Protein AF-A0A1G5GJA4-F1 (afdb_monomer)

pLDDT: mean 89.79, std 16.29, range [41.44, 98.94]

Sequence (199 aa):
MAILFLLVYFIFPIKFQTKDYTAILCVDGLGLKKYRGEEKDVKIPNFIGVFPVISIQGGCFKDNETIETVVIPNNVKYIGAFAFEECVNLKSVEASRIKVIGEYAFSGDIKLEKVELGDNVQTIERLAFAECHALTYIPSRSSLKEIGGGAFAECEIDDPGDLTGIMVDEYVFLDCPWSESPNNPASANYVDPEEDSAE

Solvent-accessible surface area (backbone atoms only — not comparable to full-atom values): 9823 Å² total; per-residue (Å²): 143,76,73,76,75,72,70,72,74,81,83,65,83,58,70,48,73,60,89,37,37,33,28,38,70,49,99,89,25,28,27,36,45,31,64,63,62,83,58,37,71,39,71,52,61,55,48,64,87,93,38,40,29,35,28,40,27,50,44,16,41,42,64,30,72,58,33,32,34,39,40,48,40,72,60,27,31,37,41,22,38,27,18,32,17,40,14,52,44,25,30,36,40,41,36,53,40,31,31,38,40,20,42,27,19,33,20,42,13,43,42,31,54,43,57,43,31,39,59,47,29,31,38,38,26,40,25,19,31,17,41,12,52,44,22,48,65,69,56,46,63,86,45,39,42,37,37,26,39,25,21,34,17,41,12,50,28,64,63,80,67,90,58,84,88,39,49,62,34,56,39,26,39,37,79,14,72,32,41,82,40,96,80,39,85,31,61,64,84,84,72,61,83,74,69,79,73,78,125

Radius of gyration: 19.35 Å; Cα contacts (8 Å, |Δi|>4): 542; chains: 1; bounding box: 68×38×49 Å

Mean predicted aligned error: 6.86 Å

Foldseek 3Di:
DPPVVVPPPPDDFDWDDDQFFIWTDDPQFIETAAGDDQDQAEEDDQHDPPTGHAEHEAPHQALPQRHAEYEDDANYAYQEANSNANNCNHAEYAAAHHAEQYHCSQANVCNHQYYAHHARHAEQEHCSNANVQNHAEDNYDNNYAEYYACVHANYQHLDNDDCPNHHYEANVHHNYNCQPPPPPPNDDPPDPPVVVPPD

Structure (mmCIF, N/CA/C/O backbone):
data_AF-A0A1G5GJA4-F1
#
_entry.id   AF-A0A1G5GJA4-F1
#
loop_
_atom_site.group_PDB
_atom_site.id
_atom_site.type_symbol
_atom_site.label_atom_id
_atom_site.label_alt_id
_atom_site.label_comp_id
_atom_site.label_asym_id
_atom_site.label_entity_id
_atom_site.label_seq_id
_atom_site.pdbx_PDB_ins_code
_atom_site.Cartn_x
_atom_site.Cartn_y
_atom_site.Cartn_z
_atom_site.occupancy
_atom_site.B_iso_or_equiv
_atom_site.auth_seq_id
_atom_site.auth_comp_id
_atom_site.auth_asym_id
_atom_site.auth_atom_id
_atom_site.pdbx_PDB_model_num
ATOM 1 N N . MET A 1 1 ? -47.018 9.111 17.284 1.00 54.59 1 MET A N 1
ATOM 2 C CA . MET A 1 1 ? -45.793 9.497 18.023 1.00 54.59 1 MET A CA 1
ATOM 3 C C . MET A 1 1 ? -44.642 8.495 17.799 1.00 54.59 1 MET A C 1
ATOM 5 O O . MET A 1 1 ? -43.892 8.224 18.718 1.00 54.59 1 MET A O 1
ATOM 9 N N . ALA A 1 2 ? -44.484 7.949 16.581 1.00 51.84 2 ALA A N 1
ATOM 10 C CA . ALA A 1 2 ? -43.411 6.998 16.231 1.00 51.84 2 ALA A CA 1
ATOM 11 C C . ALA A 1 2 ? -42.703 7.342 14.901 1.00 51.84 2 ALA A C 1
ATOM 13 O O . ALA A 1 2 ? -41.727 6.708 14.532 1.00 51.84 2 ALA A O 1
ATOM 14 N N . ILE A 1 3 ? -43.172 8.375 14.193 1.00 50.62 3 ILE A N 1
ATOM 15 C CA . ILE A 1 3 ? -42.640 8.782 12.882 1.00 50.62 3 ILE A CA 1
ATOM 16 C C . ILE A 1 3 ? -41.584 9.899 13.032 1.00 50.62 3 ILE A C 1
ATOM 18 O O . ILE A 1 3 ? -40.799 10.142 12.127 1.00 50.62 3 ILE A O 1
ATOM 22 N N . LEU A 1 4 ? -41.485 10.535 14.209 1.00 41.44 4 LEU A N 1
ATOM 23 C CA . LEU A 1 4 ? -40.584 11.672 14.440 1.00 41.44 4 LEU A CA 1
ATOM 24 C C . LEU A 1 4 ? -39.129 11.271 14.769 1.00 41.44 4 LEU A C 1
ATOM 26 O O . LEU A 1 4 ? -38.237 12.099 14.644 1.00 41.44 4 LEU A O 1
ATOM 30 N N . PHE A 1 5 ? -38.859 10.010 15.129 1.00 48.88 5 PHE A N 1
ATOM 31 C CA . PHE A 1 5 ? -37.491 9.536 15.412 1.00 48.88 5 PHE A CA 1
ATOM 32 C C . PHE A 1 5 ? -36.710 9.089 14.166 1.00 48.88 5 PHE A C 1
ATOM 34 O O . PHE A 1 5 ? -35.492 8.960 14.227 1.00 48.88 5 PHE A O 1
ATOM 41 N N . LEU A 1 6 ? -37.376 8.900 13.022 1.00 47.25 6 LEU A N 1
ATOM 42 C CA . LEU A 1 6 ? -36.725 8.476 11.774 1.00 47.25 6 LEU A CA 1
ATOM 43 C C . LEU A 1 6 ? -36.136 9.640 10.959 1.00 47.25 6 LEU A C 1
ATOM 45 O O . LEU A 1 6 ? -35.291 9.410 10.102 1.00 47.25 6 LEU A O 1
ATOM 49 N N . LEU A 1 7 ? -36.524 10.887 11.243 1.00 43.62 7 LEU A N 1
ATOM 50 C CA . LEU A 1 7 ? -36.114 12.060 10.456 1.00 43.62 7 LEU A CA 1
ATOM 51 C C . LEU A 1 7 ? -34.854 12.776 10.982 1.00 43.62 7 LEU A C 1
ATOM 53 O O . LEU A 1 7 ? -34.386 13.713 10.344 1.00 43.62 7 LEU A O 1
ATOM 57 N N . VAL A 1 8 ? -34.267 12.337 12.104 1.00 47.94 8 VAL A N 1
ATOM 58 C CA . VAL A 1 8 ? -33.059 12.971 12.685 1.00 47.94 8 VAL A CA 1
ATOM 59 C C . VAL A 1 8 ? -31.749 12.344 12.168 1.00 47.94 8 VAL A C 1
ATOM 61 O O . VAL A 1 8 ? -30.674 12.898 12.367 1.00 47.94 8 VAL A O 1
ATOM 64 N N . TYR A 1 9 ? -31.808 11.232 11.427 1.00 47.91 9 TYR A N 1
ATOM 65 C CA . TYR A 1 9 ? -30.611 10.539 10.920 1.00 47.91 9 TYR A CA 1
ATOM 66 C C . TYR A 1 9 ? -29.991 11.145 9.649 1.00 47.91 9 TYR A C 1
ATOM 68 O O . TYR A 1 9 ? -29.009 10.611 9.143 1.00 47.91 9 TYR A O 1
ATOM 76 N N . PHE A 1 10 ? -30.522 12.254 9.124 1.00 51.53 10 PHE A N 1
ATOM 77 C CA . PHE A 1 10 ? -30.185 12.711 7.770 1.00 51.53 10 PHE A CA 1
ATOM 78 C C . PHE A 1 10 ? -29.146 13.840 7.646 1.00 51.53 10 PHE A C 1
ATOM 80 O O . PHE A 1 10 ? -28.997 14.362 6.546 1.00 51.53 10 PHE A O 1
ATOM 87 N N . ILE A 1 11 ? -28.430 14.257 8.706 1.00 56.53 11 ILE A N 1
ATOM 88 C CA . ILE A 1 11 ? -27.549 15.450 8.586 1.00 56.53 11 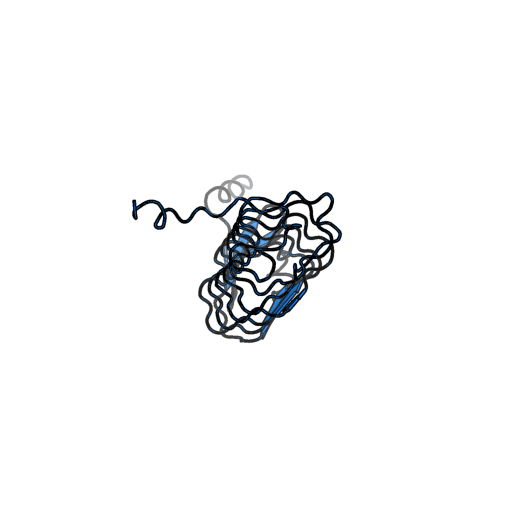ILE A CA 1
ATOM 89 C C . ILE A 1 11 ? -26.120 15.291 9.145 1.00 56.53 11 ILE A C 1
ATOM 91 O O . ILE A 1 11 ? -25.266 16.112 8.826 1.00 56.53 11 ILE A O 1
ATOM 95 N N . PHE A 1 12 ? -25.767 14.227 9.877 1.00 57.19 12 PHE A N 1
ATOM 96 C CA . PHE A 1 12 ? -24.371 14.034 10.306 1.00 57.19 12 PHE A CA 1
ATOM 97 C C . PHE A 1 12 ? -23.873 12.606 10.064 1.00 57.19 12 PHE A C 1
ATOM 99 O O . PHE A 1 12 ? -24.550 11.661 10.468 1.00 57.19 12 PHE A O 1
ATOM 106 N N . PRO A 1 13 ? -22.684 12.421 9.450 1.00 64.06 13 PRO A N 1
ATOM 107 C CA . PRO A 1 13 ? -22.081 11.101 9.345 1.00 64.06 13 PRO A CA 1
ATOM 108 C C . PRO A 1 13 ? -21.864 10.548 10.754 1.00 64.06 13 PRO A C 1
ATOM 110 O O . PRO A 1 13 ? -21.263 11.220 11.598 1.00 64.06 13 PRO A O 1
ATOM 113 N N . ILE A 1 14 ? -22.358 9.335 11.013 1.00 71.06 14 ILE A N 1
ATOM 114 C CA . ILE A 1 14 ? -22.152 8.659 12.295 1.00 71.06 14 ILE A CA 1
ATOM 115 C C . ILE A 1 14 ? -20.654 8.384 12.423 1.00 71.06 14 ILE A C 1
ATOM 117 O O . ILE A 1 14 ? -20.081 7.593 11.669 1.00 71.06 14 ILE A O 1
ATOM 121 N N . LYS A 1 15 ? -20.019 9.093 13.357 1.00 80.06 15 LYS A N 1
ATOM 122 C CA . LYS A 1 15 ? -18.610 8.920 13.698 1.00 80.06 15 LYS A CA 1
ATOM 123 C C . LYS A 1 15 ? -18.513 7.941 14.857 1.00 80.06 15 LYS A C 1
ATOM 125 O O . LYS A 1 15 ? -19.161 8.127 15.884 1.00 80.06 15 LYS A O 1
ATOM 130 N N . PHE A 1 16 ? -17.677 6.931 14.689 1.00 87.69 16 PHE A N 1
ATOM 131 C CA . PHE A 1 16 ? -17.298 6.004 15.744 1.00 87.69 16 PHE A CA 1
ATOM 132 C C . PHE A 1 16 ? -15.920 6.398 16.251 1.00 87.69 16 PHE A C 1
ATOM 134 O O . PHE A 1 16 ? -15.055 6.797 15.469 1.00 87.69 16 PHE A O 1
ATOM 141 N N . GLN A 1 17 ? -15.714 6.284 17.556 1.00 90.81 17 GLN A N 1
ATOM 142 C CA . GLN A 1 17 ? -14.424 6.547 18.166 1.00 90.81 17 GLN A CA 1
ATOM 143 C C . GLN A 1 17 ? -14.121 5.463 19.193 1.00 90.81 17 GLN A C 1
ATOM 145 O O . GLN A 1 17 ? -14.929 5.190 20.080 1.00 90.81 17 GLN A O 1
ATOM 150 N N . THR A 1 18 ? -12.959 4.843 19.044 1.00 92.44 18 THR A N 1
ATOM 151 C CA . THR A 1 18 ? -12.329 3.997 20.057 1.00 92.44 18 THR A CA 1
ATOM 152 C C . THR A 1 18 ? -11.157 4.768 20.673 1.00 92.44 18 THR A C 1
ATOM 154 O O . THR A 1 18 ? -10.965 5.950 20.377 1.00 92.44 18 THR A O 1
ATOM 157 N N . LYS A 1 19 ? -10.366 4.116 21.534 1.00 94.75 19 LYS A N 1
ATOM 158 C CA . LYS A 1 19 ? -9.092 4.678 22.001 1.00 94.75 19 LYS A CA 1
ATOM 159 C C . LYS A 1 19 ? -8.182 5.015 20.810 1.00 94.75 19 LYS A C 1
ATOM 161 O O . LYS A 1 19 ? -7.710 6.141 20.702 1.00 94.75 19 LYS A O 1
ATOM 166 N N . ASP A 1 20 ? -8.022 4.059 19.897 1.00 97.19 20 ASP A N 1
ATOM 167 C CA . ASP A 1 20 ? -6.989 4.126 18.862 1.00 97.19 20 ASP A CA 1
ATOM 168 C C . ASP A 1 20 ? -7.522 4.560 17.494 1.00 97.19 20 ASP A C 1
ATOM 170 O O . ASP A 1 20 ? -6.733 4.879 16.616 1.00 97.19 20 ASP A O 1
ATOM 174 N N . TYR A 1 21 ? -8.839 4.589 17.270 1.00 97.69 21 TYR A N 1
ATOM 175 C CA . TYR A 1 21 ? -9.401 4.860 15.946 1.00 97.69 21 TYR A CA 1
ATOM 176 C C . TYR A 1 21 ? -10.554 5.851 15.984 1.00 97.69 21 TYR A C 1
ATOM 178 O O . TYR A 1 21 ? -11.427 5.802 16.849 1.00 97.69 21 TYR A O 1
ATOM 186 N N . THR A 1 22 ? -10.620 6.689 14.954 1.00 97.19 22 THR A N 1
ATOM 187 C CA . THR A 1 22 ? -11.886 7.276 14.504 1.00 97.19 22 THR A CA 1
ATOM 188 C C . THR A 1 22 ? -12.320 6.588 13.220 1.00 97.19 22 THR A C 1
ATOM 190 O O . THR A 1 22 ? -11.483 6.280 12.372 1.00 97.19 22 THR A O 1
ATOM 193 N N . ALA A 1 23 ? -13.617 6.352 13.065 1.00 96.88 23 ALA A 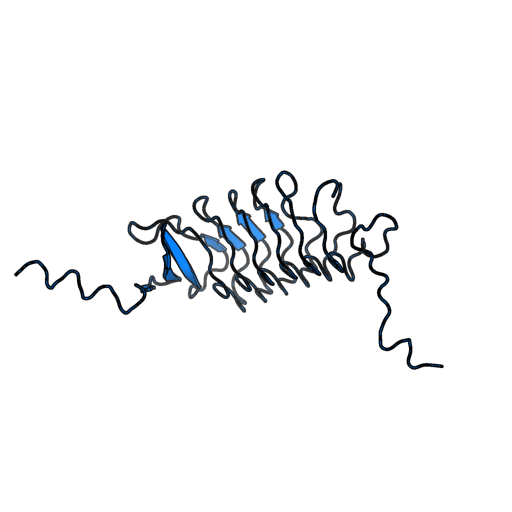N 1
ATOM 194 C CA . ALA A 1 23 ? -14.184 5.688 11.901 1.00 96.88 23 ALA A CA 1
ATOM 195 C C . ALA A 1 23 ? -15.498 6.344 11.470 1.00 96.88 23 ALA A C 1
ATOM 197 O O . ALA A 1 23 ? -16.163 7.029 12.254 1.00 96.88 23 ALA A O 1
ATOM 198 N N . ILE A 1 24 ? -15.859 6.137 10.210 1.00 94.69 24 ILE A N 1
ATOM 199 C CA . ILE A 1 24 ? -17.104 6.618 9.610 1.00 94.69 24 ILE A CA 1
ATOM 200 C C . ILE A 1 24 ? -17.935 5.438 9.116 1.00 94.69 24 ILE A C 1
ATOM 202 O O . ILE A 1 24 ? -17.383 4.421 8.692 1.00 94.69 24 ILE A O 1
ATOM 206 N N . LEU A 1 25 ? -19.259 5.581 9.174 1.00 93.69 25 LEU A N 1
ATOM 207 C CA . LEU A 1 25 ? -20.167 4.611 8.573 1.00 93.69 25 LEU A CA 1
ATOM 208 C C . LEU A 1 25 ? -20.153 4.734 7.044 1.00 93.69 25 LEU A C 1
ATOM 210 O O . LEU A 1 25 ? -20.399 5.808 6.496 1.00 93.69 25 LEU A O 1
ATOM 214 N N . CYS A 1 26 ? -19.900 3.613 6.383 1.00 89.44 26 CYS A N 1
ATOM 215 C CA . CYS A 1 26 ? -20.049 3.395 4.950 1.00 89.44 26 CYS A CA 1
ATOM 216 C C . CYS A 1 26 ? -21.221 2.422 4.711 1.00 89.44 26 CYS A C 1
ATOM 218 O O . CYS A 1 26 ? -21.759 1.850 5.658 1.00 89.44 26 CYS A O 1
ATOM 220 N N . VAL A 1 27 ? -21.612 2.219 3.449 1.00 85.19 27 VAL A N 1
ATOM 221 C CA . VAL A 1 27 ? -22.794 1.412 3.078 1.00 85.19 27 VAL A CA 1
ATOM 222 C C . VAL A 1 27 ? -22.751 -0.016 3.656 1.00 85.19 27 VAL A C 1
ATOM 224 O O . VAL A 1 27 ? -23.779 -0.496 4.122 1.00 85.19 27 VAL A O 1
ATOM 227 N N . ASP A 1 28 ? -21.567 -0.641 3.731 1.00 89.50 28 ASP A N 1
ATOM 228 C CA . ASP A 1 28 ? -21.403 -2.055 4.126 1.00 89.50 28 ASP A CA 1
ATOM 229 C C . ASP A 1 28 ? -20.570 -2.276 5.405 1.00 89.50 28 ASP A C 1
ATOM 231 O O . ASP A 1 28 ? -20.176 -3.401 5.722 1.00 89.50 28 ASP A O 1
ATOM 235 N N . GLY A 1 29 ? -20.247 -1.215 6.145 1.00 95.31 29 GLY A N 1
ATOM 236 C CA . GLY A 1 29 ? -19.376 -1.311 7.316 1.00 95.31 29 GLY A CA 1
ATOM 237 C C . GLY A 1 29 ? -18.679 -0.003 7.648 1.00 95.31 29 GLY A C 1
ATOM 238 O O . GLY A 1 29 ? -19.139 1.075 7.282 1.00 95.31 29 GLY A O 1
ATOM 239 N N . LEU A 1 30 ? -17.560 -0.091 8.358 1.00 97.06 30 LEU A N 1
ATOM 240 C CA . LEU A 1 30 ? -16.785 1.066 8.786 1.00 97.06 30 LEU A CA 1
ATOM 241 C C . LEU A 1 30 ? -15.552 1.288 7.917 1.00 97.06 30 LEU A C 1
ATOM 243 O O . LEU A 1 30 ? -14.803 0.352 7.619 1.00 97.06 30 LEU A O 1
ATOM 247 N N . GLY A 1 31 ? -15.316 2.554 7.586 1.00 97.81 31 GLY A N 1
ATOM 248 C CA . GLY A 1 31 ? -14.028 3.038 7.110 1.00 97.81 31 GLY A CA 1
ATOM 249 C C . GLY A 1 31 ? -13.237 3.668 8.250 1.00 97.81 31 GLY A C 1
ATOM 250 O O . GLY A 1 31 ? -13.724 4.604 8.893 1.00 97.81 31 GLY A O 1
ATOM 251 N N . LEU A 1 32 ? -12.025 3.173 8.510 1.00 98.25 32 LEU A N 1
ATOM 252 C CA . LEU A 1 32 ? -11.127 3.781 9.495 1.00 98.25 32 LEU A CA 1
ATOM 253 C C . LEU A 1 32 ? -10.592 5.095 8.950 1.00 98.25 32 LEU A C 1
ATOM 255 O O . LEU A 1 32 ? -9.963 5.110 7.903 1.00 98.25 32 LEU A O 1
ATOM 259 N N . LYS A 1 33 ? -10.862 6.192 9.653 1.00 97.69 33 LYS A N 1
ATOM 260 C CA . LYS A 1 33 ? -10.557 7.550 9.199 1.00 97.69 33 LYS A CA 1
ATOM 261 C C . LYS A 1 33 ? -9.258 8.107 9.773 1.00 97.69 33 LYS A C 1
ATOM 263 O O . LYS A 1 33 ? -8.613 8.918 9.124 1.00 97.69 33 LYS A O 1
ATOM 268 N N . LYS A 1 34 ? -8.913 7.745 11.007 1.00 98.25 34 LYS A N 1
ATOM 269 C CA . LYS A 1 34 ? -7.661 8.173 11.644 1.00 98.25 34 LYS A CA 1
ATOM 270 C C . LYS A 1 34 ? -7.271 7.182 12.723 1.00 98.25 34 LYS A C 1
ATOM 272 O O . LYS A 1 34 ? -8.121 6.862 13.559 1.00 98.25 34 LYS A O 1
ATOM 277 N N . TYR A 1 35 ? -6.012 6.774 12.720 1.00 98.50 35 TYR A N 1
ATOM 278 C CA . TYR A 1 35 ? -5.354 6.081 13.815 1.00 98.50 35 TYR A CA 1
ATOM 279 C C . TYR A 1 35 ? -4.760 7.094 14.807 1.00 98.50 35 TYR A C 1
ATOM 281 O O . TYR A 1 35 ? -4.268 8.157 14.428 1.00 98.50 35 TYR A O 1
ATOM 289 N N . ARG A 1 36 ? -4.890 6.787 16.094 1.00 96.81 36 ARG A N 1
ATOM 290 C CA . ARG A 1 36 ? -4.488 7.593 17.257 1.00 96.81 36 ARG A CA 1
ATOM 291 C C . ARG A 1 36 ? -3.782 6.750 18.320 1.00 96.81 36 ARG A C 1
ATOM 293 O O . ARG A 1 36 ? -3.539 7.254 19.410 1.00 96.81 36 ARG A O 1
ATOM 300 N N . GLY A 1 37 ? -3.549 5.469 18.039 1.00 97.00 37 GLY A N 1
ATOM 301 C CA . GLY A 1 37 ? -2.782 4.611 18.928 1.00 97.00 37 GLY A CA 1
ATOM 302 C C . GLY A 1 37 ? -1.291 4.933 18.857 1.00 97.00 37 GLY A C 1
ATOM 303 O O . GLY A 1 37 ? -0.840 5.697 18.007 1.00 97.00 37 GLY A O 1
ATOM 304 N N . GLU A 1 38 ? -0.539 4.320 19.762 1.00 96.44 38 GLU A N 1
ATOM 305 C CA . GLU A 1 38 ? 0.907 4.530 19.938 1.00 96.44 38 GLU A CA 1
ATOM 306 C C . GLU A 1 38 ? 1.695 3.224 19.729 1.00 96.44 38 GLU A C 1
ATOM 308 O O . GLU A 1 38 ? 2.908 3.175 19.916 1.00 96.44 38 GLU A O 1
ATOM 313 N N . GLU A 1 39 ? 0.996 2.144 19.367 1.00 97.94 39 GLU A N 1
ATOM 314 C CA . GLU A 1 39 ? 1.598 0.832 19.158 1.00 97.94 39 GLU A CA 1
ATOM 315 C C . GLU A 1 39 ? 2.475 0.832 17.904 1.00 97.94 39 GLU A C 1
ATOM 317 O O . GLU A 1 39 ? 2.097 1.390 16.870 1.00 97.94 39 GLU A O 1
ATOM 322 N N . LYS A 1 40 ? 3.613 0.139 17.993 1.00 98.50 40 LYS A N 1
ATOM 323 C CA . LYS A 1 40 ? 4.489 -0.144 16.849 1.00 98.50 40 LYS A CA 1
ATOM 324 C C . LYS A 1 40 ? 3.916 -1.239 15.952 1.00 98.50 40 LYS A C 1
ATOM 326 O O . LYS A 1 40 ? 3.990 -1.144 14.732 1.00 98.50 40 LYS A O 1
ATOM 331 N N . ASP A 1 41 ? 3.327 -2.259 16.574 1.00 98.69 41 ASP A N 1
ATOM 332 C CA . ASP A 1 41 ? 2.738 -3.411 15.898 1.00 98.69 41 ASP A CA 1
ATOM 333 C C . ASP A 1 41 ? 1.214 -3.300 15.916 1.00 98.69 41 ASP A C 1
ATOM 335 O O . ASP A 1 41 ? 0.540 -3.641 16.896 1.00 98.69 41 ASP A O 1
ATOM 339 N N . VAL A 1 42 ? 0.649 -2.801 14.822 1.00 98.69 42 VAL A N 1
ATOM 340 C CA . VAL A 1 42 ? -0.779 -2.505 14.731 1.00 98.69 42 VAL A CA 1
ATOM 341 C C . VAL A 1 42 ? -1.538 -3.699 14.175 1.00 98.69 42 VAL A C 1
ATOM 343 O O . VAL A 1 42 ? -1.299 -4.169 13.067 1.00 98.69 42 VAL A O 1
ATOM 346 N N . LYS A 1 43 ? -2.548 -4.150 14.918 1.00 98.56 43 LYS A N 1
ATOM 347 C CA . LYS A 1 43 ? -3.539 -5.116 14.432 1.00 98.56 43 LYS A CA 1
ATOM 348 C C . LYS A 1 43 ? -4.869 -4.407 14.255 1.00 98.56 43 LYS A C 1
ATOM 350 O O . LYS A 1 43 ? -5.534 -4.070 15.238 1.00 98.56 43 LYS A O 1
ATOM 355 N N . ILE A 1 44 ? -5.263 -4.174 13.006 1.00 98.50 44 ILE A N 1
ATOM 356 C CA . ILE A 1 44 ? -6.538 -3.524 12.710 1.00 98.50 44 ILE A CA 1
ATOM 357 C C . ILE A 1 44 ? -7.684 -4.466 13.122 1.00 98.50 44 ILE A C 1
ATOM 359 O O . ILE A 1 44 ? -7.688 -5.646 12.755 1.00 98.50 44 ILE A O 1
ATOM 363 N N . PRO A 1 45 ? -8.678 -3.987 13.893 1.00 97.50 45 PRO A N 1
ATOM 364 C CA . PRO A 1 45 ? -9.754 -4.847 14.363 1.00 97.50 45 PRO A CA 1
AT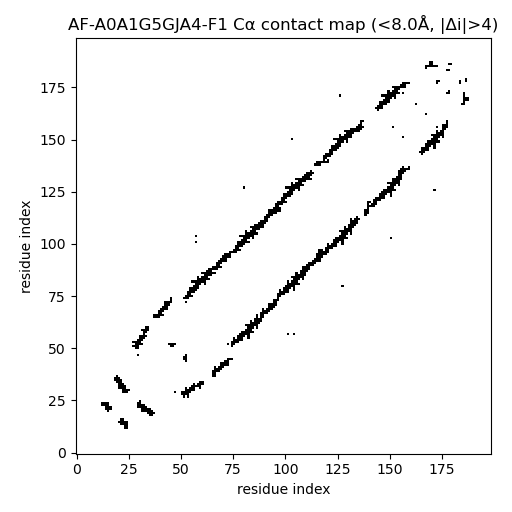OM 365 C C . PRO A 1 45 ? -10.681 -5.261 13.214 1.00 97.50 45 PRO A C 1
ATOM 367 O O . PRO A 1 45 ? -11.036 -4.456 12.360 1.00 97.50 45 PRO A O 1
ATOM 370 N N . ASN A 1 46 ? -11.149 -6.513 13.230 1.00 97.06 46 ASN A N 1
ATOM 371 C CA . ASN A 1 46 ? -12.143 -7.002 12.263 1.00 97.06 46 ASN A CA 1
ATOM 372 C C . ASN A 1 46 ? -13.485 -6.253 12.365 1.00 97.06 46 ASN A C 1
ATOM 374 O O . ASN A 1 46 ? -14.194 -6.123 11.365 1.00 97.06 46 ASN A O 1
ATOM 378 N N . PHE A 1 47 ? -13.832 -5.796 13.573 1.00 96.56 47 PHE A N 1
ATOM 379 C CA . PHE A 1 47 ? -15.084 -5.124 13.910 1.00 96.56 47 PHE A CA 1
ATOM 380 C C . PHE A 1 47 ? -14.832 -4.000 14.919 1.00 96.56 47 PHE A C 1
ATOM 382 O O . PHE A 1 47 ? -14.005 -4.149 15.819 1.00 96.56 47 PHE A O 1
ATOM 389 N N . ILE A 1 48 ? -15.600 -2.914 14.825 1.00 94.88 48 ILE A N 1
ATOM 390 C CA . ILE A 1 48 ? -15.756 -1.942 15.915 1.00 94.88 48 ILE A CA 1
ATOM 391 C C . ILE A 1 48 ? -17.224 -1.978 16.339 1.00 94.88 48 ILE A C 1
ATOM 393 O O . ILE A 1 48 ? -18.129 -1.648 15.569 1.00 94.88 48 ILE A O 1
ATOM 397 N N . GLY A 1 49 ? -17.466 -2.435 17.569 1.00 92.12 49 GLY A N 1
ATOM 398 C CA . GLY A 1 49 ? -18.808 -2.816 18.000 1.00 92.12 49 GLY A CA 1
ATOM 399 C C . GLY A 1 49 ? -19.331 -3.978 17.153 1.00 92.12 49 GLY A C 1
ATOM 400 O O . GLY A 1 49 ? -18.688 -5.019 17.067 1.00 92.12 49 GLY A O 1
ATOM 401 N N . VAL A 1 50 ? -20.487 -3.789 16.516 1.00 93.12 50 VAL A N 1
ATOM 402 C CA . VAL A 1 50 ? -21.120 -4.796 15.642 1.00 93.12 50 VAL A CA 1
ATOM 403 C C . VAL A 1 50 ? -20.843 -4.576 14.153 1.00 93.12 50 VAL A C 1
ATOM 405 O O . VAL A 1 50 ? -21.309 -5.352 13.324 1.00 93.12 50 VAL A O 1
ATOM 408 N N . PHE A 1 51 ? -20.107 -3.522 13.794 1.00 95.62 51 PHE A N 1
ATOM 409 C CA . PHE A 1 51 ? -19.873 -3.169 12.398 1.00 95.62 51 PHE A CA 1
ATOM 410 C C . PHE A 1 51 ? -18.509 -3.684 11.925 1.00 95.62 51 PHE A C 1
ATOM 412 O O . PHE A 1 51 ? -17.508 -3.441 12.608 1.00 95.62 51 PHE A O 1
ATOM 419 N N . PRO A 1 52 ? -18.436 -4.374 10.771 1.00 97.69 52 PRO A N 1
ATOM 420 C CA . PRO A 1 52 ? -17.168 -4.828 10.215 1.00 97.69 52 PRO A CA 1
ATOM 421 C C . PRO A 1 52 ? -16.332 -3.639 9.739 1.00 97.69 52 PRO A C 1
ATOM 423 O O . PRO A 1 52 ? -16.866 -2.673 9.194 1.00 97.69 52 PRO A O 1
ATOM 426 N N . VAL A 1 53 ? -15.014 -3.723 9.903 1.00 98.19 53 VAL A N 1
ATOM 427 C CA . VAL A 1 53 ? -14.075 -2.777 9.288 1.00 98.19 53 VAL A CA 1
ATOM 428 C C . VAL A 1 53 ? -13.814 -3.222 7.853 1.00 98.19 53 VAL A C 1
ATOM 430 O O . VAL A 1 53 ? 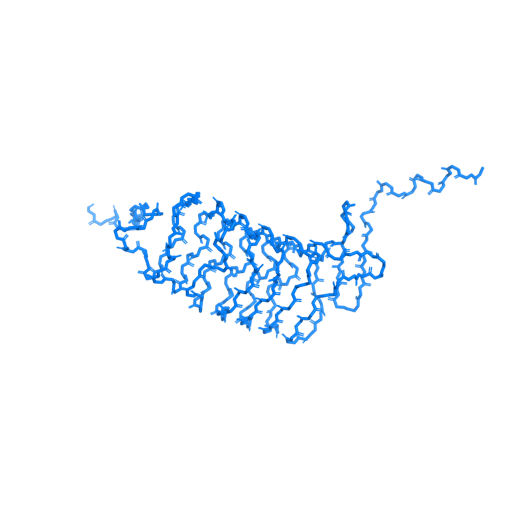-13.318 -4.324 7.622 1.00 98.19 53 VAL A O 1
ATOM 433 N N . ILE A 1 54 ? -14.178 -2.379 6.887 1.00 97.81 54 ILE A N 1
ATOM 434 C CA . ILE A 1 54 ? -14.179 -2.730 5.456 1.00 97.81 54 ILE A CA 1
ATOM 435 C C . ILE A 1 54 ? -13.175 -1.926 4.626 1.00 97.81 54 ILE A C 1
ATOM 437 O O . ILE A 1 54 ? -12.867 -2.299 3.492 1.00 97.81 54 ILE A O 1
ATOM 441 N N . SER A 1 55 ? -12.656 -0.825 5.168 1.00 98.25 55 SER A N 1
ATOM 442 C CA . SER A 1 55 ? -11.688 0.030 4.478 1.00 98.25 55 SER A CA 1
ATOM 443 C C . SER A 1 55 ? -10.799 0.789 5.453 1.00 98.25 55 SER A C 1
ATOM 445 O O . SER A 1 55 ? -11.213 1.131 6.566 1.00 98.25 55 SER A O 1
ATOM 447 N N . ILE A 1 56 ? -9.592 1.086 4.990 1.00 98.75 56 ILE A N 1
ATOM 448 C CA . ILE A 1 56 ? -8.707 2.090 5.573 1.00 98.75 56 ILE A CA 1
ATOM 449 C C . ILE A 1 56 ? -8.892 3.328 4.706 1.00 98.75 56 ILE A C 1
ATOM 451 O O . ILE A 1 56 ? -8.611 3.290 3.513 1.00 98.75 56 ILE A O 1
ATOM 455 N N . GLN A 1 57 ? -9.480 4.381 5.259 1.00 98.44 57 GLN A N 1
ATOM 456 C CA . GLN A 1 57 ? -9.759 5.603 4.509 1.00 98.44 57 GLN A CA 1
ATOM 457 C C . GLN A 1 57 ? -8.478 6.403 4.304 1.00 98.44 57 GLN A C 1
ATOM 459 O O . GLN A 1 57 ? -7.460 6.163 4.958 1.00 98.44 57 GLN A O 1
ATOM 464 N N . GLY A 1 58 ? -8.554 7.378 3.403 1.00 98.44 58 GLY A N 1
ATOM 465 C CA . GLY A 1 58 ? -7.392 8.180 3.086 1.00 98.44 58 GLY A CA 1
ATOM 466 C C . GLY A 1 58 ? -6.856 8.976 4.274 1.00 98.44 58 GLY A C 1
ATOM 467 O O . GLY A 1 58 ? -7.632 9.491 5.087 1.00 98.44 58 GLY A O 1
ATOM 468 N N . GLY A 1 59 ? -5.531 9.027 4.398 1.00 98.44 59 GLY A N 1
ATOM 469 C CA . GLY A 1 59 ? -4.839 9.690 5.505 1.00 98.44 59 GLY A CA 1
ATOM 470 C C . GLY A 1 59 ? -4.972 9.007 6.873 1.00 98.44 59 GLY A C 1
ATOM 471 O O . GLY A 1 59 ? -4.681 9.637 7.895 1.00 98.44 59 GLY A O 1
ATOM 472 N N . CYS A 1 60 ? -5.464 7.761 6.946 1.00 98.69 60 CYS A N 1
ATOM 473 C CA . CYS A 1 60 ? -5.757 7.113 8.230 1.00 98.69 60 CYS A CA 1
ATOM 474 C C . CYS A 1 60 ? -4.516 6.987 9.127 1.00 98.69 60 CYS A C 1
ATOM 476 O O . CYS A 1 60 ? -4.598 7.269 10.326 1.00 98.69 60 CYS A O 1
ATOM 478 N N . PHE A 1 61 ? -3.386 6.603 8.549 1.00 98.81 61 PHE A N 1
ATOM 479 C CA . PHE A 1 61 ? -2.085 6.459 9.194 1.00 98.81 61 PHE A CA 1
ATOM 480 C C . PHE A 1 61 ? -1.055 7.478 8.702 1.00 98.81 61 PHE A C 1
ATOM 482 O O . PHE A 1 61 ? 0.017 7.496 9.275 1.00 98.81 61 PHE A O 1
ATOM 489 N N . LYS A 1 62 ? -1.392 8.361 7.749 1.00 98.75 62 LYS A N 1
ATOM 490 C CA . LYS A 1 62 ? -0.479 9.390 7.224 1.00 98.75 62 LYS A CA 1
ATOM 491 C C . LYS A 1 62 ? 0.377 10.072 8.307 1.00 98.75 62 LYS A C 1
ATOM 493 O O . LYS A 1 62 ? -0.174 10.466 9.354 1.00 98.75 62 LYS A O 1
ATOM 498 N N . ASP A 1 63 ? 1.664 10.230 7.991 1.00 98.62 63 ASP A N 1
ATOM 499 C CA . ASP A 1 63 ? 2.741 10.822 8.796 1.00 98.62 63 ASP A CA 1
ATOM 500 C C . ASP A 1 63 ? 2.988 10.082 10.130 1.00 98.62 63 ASP A C 1
ATOM 502 O O . ASP A 1 63 ? 3.377 10.685 11.137 1.00 98.62 63 ASP A O 1
ATOM 506 N N . ASN A 1 64 ? 2.673 8.782 10.219 1.00 98.50 64 ASN A N 1
ATOM 507 C CA . ASN A 1 64 ? 2.878 8.040 11.460 1.00 98.50 64 ASN A CA 1
ATOM 508 C C . ASN A 1 64 ? 4.326 7.552 11.594 1.00 98.50 64 ASN A C 1
ATOM 510 O O . ASN A 1 64 ? 4.750 6.578 10.981 1.00 98.50 64 ASN A O 1
ATOM 514 N N . GLU A 1 65 ? 5.056 8.179 12.510 1.00 97.25 65 GLU A N 1
ATOM 515 C CA . GLU A 1 65 ? 6.455 7.850 12.791 1.00 97.25 65 GLU A CA 1
ATOM 516 C C . GLU A 1 65 ? 6.641 6.681 13.782 1.00 97.25 65 GLU A C 1
ATOM 518 O O . GLU A 1 65 ? 7.774 6.347 14.125 1.00 97.25 65 GLU A O 1
ATOM 523 N N . THR A 1 66 ? 5.575 6.059 14.298 1.00 98.38 66 THR A N 1
ATOM 524 C CA . THR A 1 66 ? 5.680 5.019 15.342 1.00 98.38 66 THR A CA 1
ATOM 525 C C . THR A 1 66 ? 5.463 3.604 14.827 1.00 98.38 66 THR A C 1
ATOM 527 O O . THR A 1 66 ? 6.075 2.678 15.357 1.00 98.38 66 THR A O 1
ATOM 530 N N . ILE A 1 67 ? 4.574 3.415 13.851 1.00 98.81 67 ILE A N 1
ATOM 531 C CA . ILE A 1 67 ? 4.217 2.087 13.355 1.00 98.81 67 ILE A CA 1
ATOM 532 C C . ILE A 1 67 ? 5.395 1.459 12.611 1.00 98.81 67 ILE A C 1
ATOM 534 O O . ILE A 1 67 ? 6.076 2.104 11.822 1.00 98.81 67 ILE A O 1
ATOM 538 N N . GLU A 1 68 ? 5.622 0.178 12.876 1.00 98.88 68 GLU A N 1
ATOM 539 C CA . GLU A 1 68 ? 6.621 -0.647 12.199 1.00 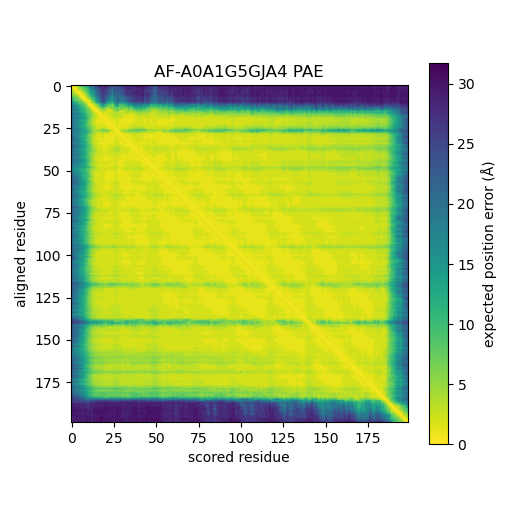98.88 68 GLU A CA 1
ATOM 540 C C . GLU A 1 68 ? 5.953 -1.805 11.448 1.00 98.88 68 GLU A C 1
ATOM 542 O O . GLU A 1 68 ? 6.428 -2.207 10.383 1.00 98.88 68 GLU A O 1
ATOM 547 N N . THR A 1 69 ? 4.839 -2.335 11.965 1.00 98.94 69 THR A N 1
ATOM 548 C CA . THR A 1 69 ? 4.092 -3.421 11.318 1.00 98.94 69 THR A CA 1
ATOM 549 C C . THR A 1 69 ? 2.585 -3.191 11.379 1.00 98.94 69 THR A C 1
ATOM 551 O O . THR A 1 69 ? 2.059 -2.657 12.362 1.00 98.94 69 THR A O 1
ATOM 554 N N . VAL A 1 70 ? 1.870 -3.597 10.326 1.00 98.88 70 VAL A N 1
ATOM 555 C CA . VAL A 1 70 ? 0.405 -3.498 10.254 1.00 98.88 70 VAL A CA 1
ATOM 556 C C . VAL A 1 70 ? -0.196 -4.802 9.740 1.00 98.88 70 VAL A C 1
ATOM 558 O O . VAL A 1 70 ? 0.093 -5.242 8.632 1.00 98.88 70 VAL A O 1
ATOM 561 N N . VAL A 1 71 ? -1.106 -5.386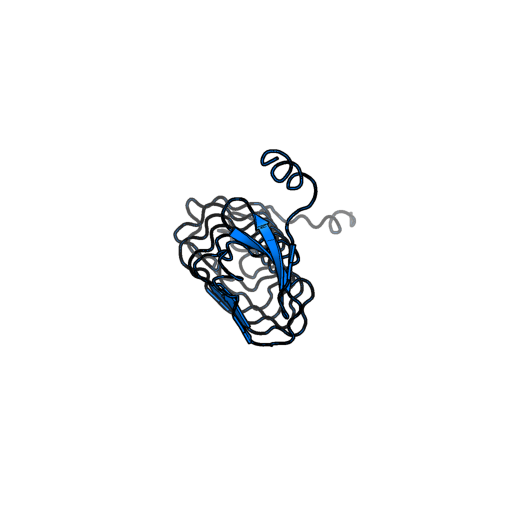 10.519 1.00 98.81 71 VAL A N 1
ATOM 562 C CA . VAL A 1 71 ? -1.930 -6.530 10.104 1.00 98.81 71 VAL A CA 1
ATOM 563 C C . VAL A 1 71 ? -3.356 -6.054 9.837 1.00 98.81 71 VAL A C 1
ATOM 565 O O . VAL A 1 71 ? -4.064 -5.601 10.746 1.00 98.81 71 VAL A O 1
ATOM 568 N N . ILE A 1 72 ? -3.784 -6.174 8.583 1.00 98.69 72 ILE A N 1
ATOM 569 C CA . ILE A 1 72 ? -5.083 -5.747 8.069 1.00 98.69 72 ILE A CA 1
ATOM 570 C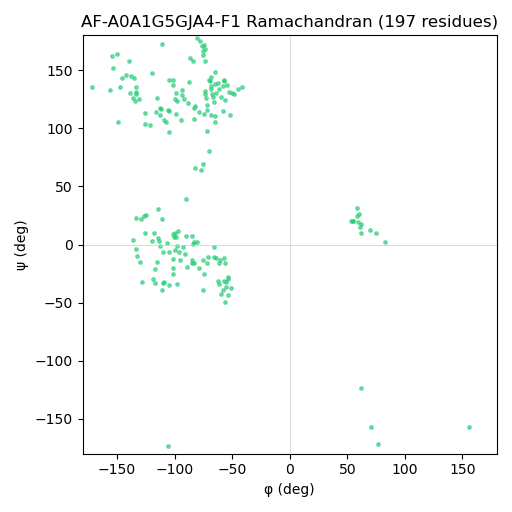 C . ILE A 1 72 ? -6.025 -6.966 7.967 1.00 98.69 72 ILE A C 1
ATOM 572 O O . ILE A 1 72 ? -5.711 -7.949 7.294 1.00 98.69 72 ILE A O 1
ATOM 576 N N . PRO A 1 73 ? -7.221 -6.928 8.586 1.00 97.81 73 PRO A N 1
ATOM 577 C CA . PRO A 1 73 ? -8.121 -8.072 8.624 1.00 97.81 73 PRO A CA 1
ATOM 578 C C . PRO A 1 73 ? -8.807 -8.343 7.281 1.00 97.81 73 PRO A C 1
ATOM 580 O O . PRO A 1 73 ? -9.050 -7.449 6.473 1.00 97.81 73 PRO A O 1
ATOM 583 N N . ASN A 1 74 ? -9.265 -9.584 7.103 1.00 96.69 74 ASN A N 1
ATOM 584 C CA . ASN A 1 74 ? -9.855 -10.090 5.856 1.00 96.69 74 ASN A CA 1
ATOM 585 C C . ASN A 1 74 ? -11.133 -9.355 5.399 1.00 96.69 74 ASN A C 1
ATOM 587 O O . ASN A 1 74 ? -11.566 -9.514 4.251 1.00 96.69 74 ASN A O 1
ATOM 591 N N . ASN A 1 75 ? -11.779 -8.585 6.275 1.00 97.31 75 ASN A N 1
ATOM 592 C CA . ASN A 1 75 ? -12.953 -7.785 5.922 1.00 97.31 75 ASN A CA 1
ATOM 593 C C . ASN A 1 75 ? -12.588 -6.544 5.096 1.00 97.31 75 ASN A C 1
ATOM 595 O O . ASN A 1 75 ? -13.403 -6.105 4.283 1.00 97.31 75 ASN A O 1
ATOM 599 N N . VAL A 1 76 ? -11.360 -6.037 5.229 1.00 98.31 76 VAL A N 1
ATOM 600 C CA . VAL A 1 76 ? -10.892 -4.851 4.512 1.00 98.31 76 VAL A CA 1
ATOM 601 C C . VAL A 1 76 ? -10.645 -5.180 3.045 1.00 98.31 76 VAL A C 1
ATOM 603 O O . VAL A 1 76 ? -10.036 -6.201 2.717 1.00 98.31 76 VAL A O 1
ATOM 606 N N . LYS A 1 77 ? -11.162 -4.324 2.159 1.00 97.56 77 LYS A N 1
ATOM 607 C CA . LYS A 1 77 ? -11.018 -4.446 0.696 1.00 97.56 77 LYS A CA 1
ATOM 608 C C . LYS A 1 77 ? -10.265 -3.292 0.058 1.00 97.56 77 LYS A C 1
ATOM 610 O O . LYS A 1 77 ? -9.775 -3.452 -1.053 1.00 97.56 77 LYS A O 1
ATOM 615 N N . TYR A 1 78 ? -10.198 -2.154 0.736 1.00 98.06 78 TYR A N 1
ATOM 616 C CA . TYR A 1 78 ? -9.713 -0.909 0.158 1.00 98.06 78 TYR A CA 1
ATOM 617 C C . TYR A 1 78 ? -8.740 -0.241 1.119 1.00 98.06 78 TYR A C 1
ATOM 619 O O . TYR A 1 78 ? -9.066 -0.057 2.300 1.00 98.06 78 TYR A O 1
ATOM 627 N N . ILE A 1 79 ? -7.579 0.120 0.587 1.00 98.81 79 ILE A N 1
ATOM 628 C CA . ILE A 1 79 ? -6.626 1.030 1.213 1.00 98.81 79 ILE A CA 1
ATOM 629 C C . ILE A 1 79 ? -6.759 2.342 0.448 1.00 98.81 79 ILE A C 1
ATOM 631 O O . ILE A 1 79 ? -6.559 2.366 -0.760 1.00 98.81 79 ILE A O 1
ATOM 635 N N . GLY A 1 80 ? -7.225 3.390 1.118 1.00 98.75 80 GLY A N 1
ATOM 636 C CA . GLY A 1 80 ? -7.532 4.672 0.494 1.00 98.75 80 GLY A CA 1
ATOM 637 C C . GLY A 1 80 ? -6.290 5.497 0.171 1.00 98.75 80 GLY A C 1
ATOM 638 O O . GLY A 1 80 ? -5.188 5.180 0.611 1.00 98.75 80 GLY A O 1
ATOM 639 N N . ALA A 1 81 ? -6.501 6.588 -0.563 1.00 98.81 81 ALA A N 1
ATOM 640 C CA . ALA A 1 81 ? -5.428 7.494 -0.945 1.00 98.81 81 ALA A CA 1
ATOM 641 C C . ALA A 1 81 ? -4.690 8.060 0.276 1.00 98.81 81 ALA A C 1
ATOM 643 O O . ALA A 1 81 ? -5.340 8.459 1.244 1.00 98.81 81 ALA A O 1
ATOM 644 N N . PHE A 1 82 ? -3.362 8.120 0.250 1.00 98.81 82 PHE A N 1
ATOM 645 C CA . PHE A 1 82 ? -2.544 8.608 1.368 1.00 98.81 82 PHE A CA 1
ATOM 646 C C . PHE A 1 82 ? -2.722 7.810 2.677 1.00 98.81 82 PHE A C 1
ATOM 648 O O . PHE A 1 82 ? -2.513 8.342 3.765 1.00 98.81 82 PHE A O 1
ATOM 655 N N . ALA A 1 83 ? -3.240 6.574 2.644 1.00 98.88 83 ALA A N 1
ATOM 656 C CA . ALA A 1 83 ? -3.614 5.854 3.868 1.00 98.88 83 ALA A CA 1
ATOM 657 C C . ALA A 1 83 ? -2.451 5.679 4.852 1.00 98.88 83 ALA A C 1
ATOM 659 O O . ALA A 1 83 ? -2.692 5.815 6.049 1.00 98.88 83 ALA A O 1
ATOM 660 N N . PHE A 1 84 ? -1.251 5.409 4.355 1.00 98.88 84 PHE A N 1
ATOM 661 C CA . PHE A 1 84 ? -0.004 5.195 5.083 1.00 98.88 84 PHE A CA 1
ATOM 662 C C . PHE A 1 84 ? 1.125 6.107 4.595 1.00 98.88 84 PHE A C 1
ATOM 664 O O . PHE A 1 84 ? 2.234 5.924 5.045 1.00 98.88 84 PHE A O 1
ATOM 671 N N . GLU A 1 85 ? 0.854 7.103 3.749 1.00 98.88 85 GLU A N 1
ATOM 672 C CA . GLU A 1 85 ? 1.871 8.053 3.272 1.00 98.88 85 GLU A CA 1
ATOM 673 C C . GLU A 1 85 ? 2.773 8.566 4.412 1.00 98.88 85 GLU A C 1
ATOM 675 O O . GLU A 1 85 ? 2.269 8.959 5.474 1.00 98.88 85 GLU A O 1
ATOM 680 N N . GLU A 1 86 ? 4.085 8.574 4.174 1.00 98.75 86 GLU A N 1
ATOM 681 C CA . GLU A 1 86 ? 5.121 9.064 5.093 1.00 98.75 86 GLU A CA 1
ATOM 682 C C . GLU A 1 86 ? 5.136 8.344 6.458 1.00 98.75 86 GLU A C 1
ATOM 684 O O . GLU A 1 86 ? 5.505 8.905 7.498 1.00 98.75 86 GLU A O 1
ATOM 689 N N . CYS A 1 87 ? 4.764 7.062 6.495 1.00 98.75 87 CYS A N 1
ATOM 690 C CA . CYS A 1 87 ? 5.016 6.186 7.636 1.00 98.75 87 CYS A CA 1
ATOM 691 C C . CYS A 1 87 ? 6.453 5.646 7.572 1.00 98.75 87 CYS A C 1
ATOM 693 O O . CYS A 1 87 ? 6.686 4.444 7.469 1.00 98.75 87 CYS A O 1
ATOM 695 N N . VAL A 1 88 ? 7.444 6.530 7.712 1.00 98.44 88 VAL A N 1
ATOM 696 C CA . VAL A 1 88 ? 8.887 6.269 7.490 1.00 98.44 88 VAL A CA 1
ATOM 697 C C . VAL A 1 88 ? 9.515 5.127 8.315 1.00 98.44 88 VAL A C 1
ATOM 699 O O . VAL A 1 88 ? 10.662 4.729 8.086 1.00 98.44 88 VAL A O 1
ATOM 702 N N . ASN A 1 89 ? 8.806 4.612 9.324 1.00 98.69 89 ASN A N 1
ATOM 703 C CA . ASN A 1 89 ? 9.225 3.465 10.135 1.00 98.69 89 ASN A CA 1
ATOM 704 C C . ASN A 1 89 ? 8.484 2.162 9.810 1.00 98.69 89 ASN A C 1
ATOM 706 O O . ASN A 1 89 ? 8.890 1.115 10.325 1.00 98.69 89 ASN A O 1
ATOM 710 N N . LEU A 1 90 ? 7.463 2.206 8.951 1.00 98.88 90 LEU A N 1
ATOM 711 C CA . LEU A 1 90 ? 6.699 1.051 8.508 1.00 98.88 90 LEU A CA 1
ATOM 712 C C . LEU A 1 90 ? 7.601 0.128 7.686 1.00 98.88 90 LEU A C 1
ATOM 714 O O . LEU A 1 90 ? 8.197 0.528 6.694 1.00 98.88 90 LEU A O 1
ATOM 718 N N . LYS A 1 91 ? 7.704 -1.124 8.128 1.00 98.88 91 LYS A N 1
ATOM 719 C CA . LYS A 1 91 ? 8.526 -2.167 7.499 1.00 98.88 91 LYS A CA 1
ATOM 720 C C . LYS A 1 91 ? 7.684 -3.231 6.830 1.00 98.88 91 LYS A C 1
ATOM 722 O O . LYS A 1 91 ? 8.107 -3.824 5.839 1.00 98.88 91 LYS A O 1
ATOM 727 N N . SER A 1 92 ? 6.510 -3.516 7.400 1.00 98.88 92 SER A N 1
ATOM 728 C CA . SER A 1 92 ? 5.663 -4.584 6.887 1.00 98.88 92 SER A CA 1
ATOM 729 C C . SER A 1 92 ? 4.167 -4.332 6.990 1.00 98.88 92 SER A C 1
ATOM 731 O O . SER A 1 92 ? 3.664 -3.798 7.982 1.00 98.88 92 SER A O 1
ATOM 733 N N . VAL A 1 93 ? 3.458 -4.795 5.964 1.00 98.81 93 VAL A N 1
ATOM 734 C CA . VAL A 1 93 ? 1.999 -4.792 5.871 1.00 98.81 93 VAL A CA 1
ATOM 735 C C . VAL A 1 93 ? 1.533 -6.181 5.454 1.00 98.81 93 VAL A C 1
ATOM 737 O O . VAL A 1 93 ? 1.948 -6.700 4.419 1.00 98.81 93 VAL A O 1
ATOM 740 N N . GLU A 1 94 ? 0.645 -6.769 6.251 1.00 98.62 94 GLU A N 1
ATOM 741 C CA . GLU A 1 94 ? 0.005 -8.056 5.970 1.00 98.62 94 GLU A CA 1
ATOM 742 C C . GLU A 1 94 ? -1.502 -7.861 5.772 1.00 98.62 94 GLU A C 1
ATOM 744 O O . GLU A 1 94 ? -2.201 -7.304 6.621 1.00 98.62 94 GLU A O 1
ATOM 749 N N . ALA A 1 95 ? -2.020 -8.344 4.650 1.00 97.31 95 ALA A N 1
ATOM 750 C CA . ALA A 1 95 ? -3.423 -8.361 4.276 1.00 97.31 95 ALA A CA 1
ATOM 751 C C . ALA A 1 95 ? -3.681 -9.517 3.292 1.00 97.31 95 ALA A C 1
ATOM 753 O O . ALA A 1 95 ? -2.770 -10.043 2.668 1.00 97.31 95 ALA A O 1
ATOM 754 N N . SER A 1 96 ? -4.937 -9.932 3.113 1.00 94.25 96 SER A N 1
ATOM 755 C CA . SER A 1 96 ? -5.238 -11.082 2.231 1.00 94.25 96 SER A CA 1
ATOM 756 C C . SER A 1 96 ? -6.332 -10.842 1.192 1.00 94.25 96 SER A C 1
ATOM 758 O O . SER A 1 96 ? -6.516 -11.637 0.265 1.00 94.25 96 SER A O 1
ATOM 760 N N . ARG A 1 97 ? -7.128 -9.777 1.351 1.00 96.69 97 ARG A N 1
ATOM 761 C CA . ARG A 1 97 ? -8.314 -9.536 0.513 1.00 96.69 97 ARG A CA 1
ATOM 762 C C . ARG A 1 97 ? -8.427 -8.103 0.004 1.00 96.69 97 ARG A C 1
ATOM 764 O O . ARG A 1 97 ? -9.540 -7.678 -0.322 1.00 96.69 97 ARG A O 1
ATOM 771 N N . ILE A 1 98 ? -7.306 -7.390 -0.057 1.00 98.06 98 ILE A N 1
ATOM 772 C CA . ILE A 1 98 ? -7.246 -6.057 -0.656 1.00 98.06 98 ILE A CA 1
ATOM 773 C C . ILE A 1 98 ? -7.551 -6.177 -2.148 1.00 98.06 98 ILE A C 1
ATOM 775 O O . ILE A 1 98 ? -7.124 -7.125 -2.800 1.00 98.06 98 ILE A O 1
ATOM 779 N N . LYS A 1 99 ? -8.347 -5.241 -2.662 1.00 97.75 99 LYS A N 1
ATOM 780 C CA . LYS A 1 99 ? -8.707 -5.125 -4.078 1.00 97.75 99 LYS A CA 1
ATOM 781 C C . LYS A 1 99 ? -8.077 -3.901 -4.727 1.00 97.75 99 LYS A C 1
ATOM 783 O O . LYS A 1 99 ? -7.673 -3.985 -5.879 1.00 97.75 99 LYS A O 1
ATOM 788 N N . VAL A 1 100 ? -8.035 -2.784 -4.003 1.00 98.38 100 VAL A N 1
ATOM 789 C CA . VAL A 1 100 ? -7.533 -1.501 -4.504 1.00 98.38 100 VAL A CA 1
ATOM 790 C C . VAL A 1 100 ? -6.603 -0.888 -3.472 1.00 98.38 100 VAL A C 1
ATOM 792 O O . VAL A 1 100 ? -6.923 -0.878 -2.274 1.00 98.38 100 VAL A O 1
ATOM 795 N N . ILE A 1 101 ? -5.482 -0.383 -3.973 1.00 98.75 101 ILE A N 1
ATOM 796 C CA . ILE A 1 101 ? -4.522 0.442 -3.250 1.00 98.75 101 ILE A CA 1
ATOM 797 C C . ILE A 1 101 ? -4.603 1.836 -3.856 1.00 98.75 101 ILE A C 1
ATOM 799 O O . ILE A 1 101 ? -4.366 1.998 -5.052 1.00 98.75 101 ILE A O 1
ATOM 803 N N . GLY A 1 102 ? -5.013 2.796 -3.038 1.00 98.75 102 GLY A N 1
ATOM 804 C CA . GLY A 1 102 ? -5.294 4.150 -3.476 1.00 98.75 102 GLY A CA 1
ATOM 805 C C . GLY A 1 102 ? -4.046 4.964 -3.798 1.00 98.75 102 GLY A C 1
ATOM 806 O O . GLY A 1 102 ? -2.924 4.601 -3.448 1.00 98.75 102 GLY A O 1
ATOM 807 N N . GLU A 1 103 ? -4.287 6.101 -4.434 1.00 98.81 103 GLU A N 1
ATOM 808 C CA . GLU A 1 103 ? -3.276 7.098 -4.778 1.00 98.81 103 GLU A CA 1
ATOM 809 C C . GLU A 1 103 ? -2.356 7.447 -3.593 1.00 98.81 103 GLU A C 1
ATOM 811 O O . GLU A 1 103 ? -2.850 7.743 -2.504 1.00 98.81 103 GLU A O 1
ATOM 816 N N . TYR A 1 104 ? -1.034 7.410 -3.776 1.00 98.81 104 TYR A N 1
ATOM 817 C CA . TYR A 1 104 ? -0.049 7.686 -2.711 1.00 98.81 104 TYR A CA 1
ATOM 818 C C . TYR A 1 104 ? -0.214 6.855 -1.419 1.00 98.81 104 TYR A C 1
ATOM 820 O O . TYR A 1 104 ? 0.227 7.278 -0.351 1.00 98.81 104 TYR A O 1
ATOM 828 N N . ALA A 1 105 ? -0.898 5.703 -1.447 1.00 98.88 105 ALA A N 1
ATOM 829 C CA . ALA A 1 105 ? -1.276 4.993 -0.222 1.00 98.88 105 ALA A CA 1
ATOM 830 C C . ALA A 1 105 ? -0.105 4.651 0.712 1.00 98.88 105 ALA A C 1
ATOM 832 O O . ALA A 1 105 ? -0.337 4.647 1.914 1.00 98.88 105 ALA A O 1
ATOM 833 N N . PHE A 1 106 ? 1.083 4.384 0.179 1.00 98.88 106 PHE A N 1
ATOM 834 C CA . PHE A 1 106 ? 2.327 4.058 0.884 1.00 98.88 106 PHE A CA 1
ATOM 835 C C . PHE A 1 106 ? 3.492 4.942 0.400 1.00 98.88 106 PHE A C 1
ATOM 837 O O . PHE A 1 106 ? 4.651 4.555 0.487 1.00 98.88 106 PHE A O 1
ATOM 844 N N . SER A 1 107 ? 3.197 6.110 -0.184 1.00 98.81 107 SER A N 1
ATOM 845 C CA . SER A 1 107 ? 4.241 7.004 -0.701 1.00 98.81 107 SER A CA 1
ATOM 846 C C . SER A 1 107 ? 5.161 7.461 0.432 1.00 98.81 107 SER A C 1
ATOM 848 O O . SER A 1 107 ? 4.659 7.853 1.485 1.00 98.81 107 SER A O 1
ATOM 850 N N . GLY A 1 108 ? 6.478 7.421 0.232 1.00 98.69 108 GLY A N 1
ATOM 851 C CA . GLY A 1 108 ? 7.457 7.828 1.249 1.00 98.69 108 GLY A CA 1
ATOM 852 C C . GLY A 1 108 ? 7.642 6.826 2.399 1.00 98.69 108 GLY A C 1
ATOM 853 O O . GLY A 1 108 ? 8.320 7.123 3.385 1.00 98.69 108 GLY A O 1
ATOM 854 N N . ASP A 1 109 ? 7.092 5.609 2.303 1.00 98.75 109 ASP A N 1
ATOM 855 C CA . ASP A 1 109 ? 7.334 4.546 3.288 1.00 98.75 109 ASP A CA 1
ATOM 856 C C . ASP A 1 109 ? 8.714 3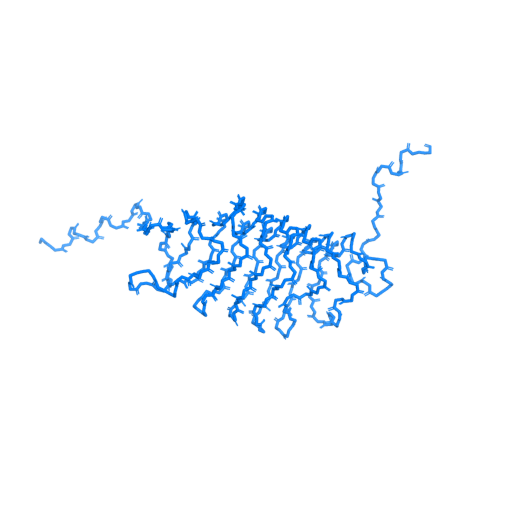.899 3.071 1.00 98.75 109 ASP A C 1
ATOM 858 O O . ASP A 1 109 ? 8.847 2.714 2.766 1.00 98.75 109 ASP A O 1
ATOM 862 N N . ILE A 1 110 ? 9.778 4.684 3.256 1.00 98.62 110 ILE A N 1
ATOM 863 C CA . ILE A 1 110 ? 11.165 4.372 2.863 1.00 98.62 110 ILE A CA 1
ATOM 864 C C . ILE A 1 110 ? 11.749 3.065 3.439 1.00 98.62 110 ILE A C 1
ATOM 866 O O . ILE A 1 110 ? 12.788 2.595 2.977 1.00 98.62 110 ILE A O 1
ATOM 870 N N . LYS A 1 111 ? 11.129 2.477 4.472 1.00 98.81 111 LYS A N 1
ATOM 871 C CA . LYS A 1 111 ? 11.550 1.206 5.100 1.00 98.81 111 LYS A CA 1
ATOM 872 C C . LYS A 1 111 ? 10.643 0.023 4.758 1.00 98.81 111 LYS A C 1
ATOM 874 O O . LYS A 1 111 ? 10.891 -1.074 5.264 1.00 98.81 111 LYS A O 1
ATOM 879 N N . LEU A 1 112 ? 9.610 0.224 3.942 1.00 98.81 112 LEU A N 1
ATOM 880 C CA . LEU A 1 112 ? 8.627 -0.798 3.610 1.00 98.81 112 LEU A CA 1
ATOM 881 C C . LEU A 1 112 ? 9.244 -1.852 2.685 1.00 98.81 112 LEU A C 1
ATOM 883 O O . LEU A 1 112 ? 9.314 -1.682 1.475 1.00 98.81 112 LEU A O 1
ATOM 887 N N . GLU A 1 113 ? 9.677 -2.965 3.272 1.00 98.00 113 GLU A N 1
ATOM 888 C CA . GLU A 1 113 ? 10.311 -4.081 2.554 1.00 98.00 113 GLU A CA 1
ATOM 889 C C . GLU A 1 113 ? 9.347 -5.256 2.324 1.00 98.00 113 GLU A C 1
ATOM 891 O O . GLU A 1 113 ? 9.512 -6.056 1.398 1.00 98.00 113 GLU A O 1
ATOM 896 N N . LYS A 1 114 ? 8.324 -5.397 3.179 1.00 98.44 114 LYS A N 1
ATOM 897 C CA . LYS A 1 114 ? 7.451 -6.575 3.190 1.00 98.44 114 LYS A CA 1
ATOM 898 C C . LYS A 1 114 ? 5.973 -6.210 3.067 1.00 98.44 114 LYS A C 1
ATOM 900 O O . LYS A 1 114 ? 5.325 -5.856 4.046 1.00 98.44 114 LYS A O 1
ATOM 905 N N . VAL A 1 115 ? 5.404 -6.401 1.883 1.00 98.31 115 VAL A N 1
ATOM 906 C CA . VAL A 1 115 ? 3.998 -6.137 1.582 1.00 98.31 115 VAL A CA 1
ATOM 907 C C . VAL A 1 115 ? 3.339 -7.426 1.082 1.00 98.31 115 VAL A C 1
ATOM 909 O O . VAL A 1 115 ? 3.511 -7.841 -0.060 1.00 98.31 115 VAL A O 1
ATOM 912 N N . GLU A 1 116 ? 2.562 -8.071 1.947 1.00 96.94 116 GLU A N 1
ATOM 913 C CA . GLU A 1 116 ? 1.790 -9.274 1.619 1.00 96.94 116 GLU A CA 1
ATOM 914 C C . GLU A 1 116 ? 0.309 -8.885 1.541 1.00 96.94 116 GLU A C 1
ATOM 916 O O . GLU A 1 116 ? -0.298 -8.639 2.575 1.00 96.94 116 GLU A O 1
ATOM 921 N N . LEU A 1 117 ? -0.287 -8.791 0.342 1.00 94.94 117 LEU A N 1
ATOM 922 C CA . LEU A 1 117 ? -1.693 -8.347 0.167 1.00 94.94 117 LEU A CA 1
ATOM 923 C C . LEU A 1 117 ? -2.659 -9.456 -0.275 1.00 94.94 117 LEU A C 1
ATOM 925 O O . LEU A 1 117 ? -3.881 -9.251 -0.341 1.00 94.94 117 LEU A O 1
ATOM 929 N N . GLY A 1 118 ? -2.108 -10.632 -0.580 1.00 89.88 118 GLY A N 1
ATOM 930 C CA . GLY A 1 118 ? -2.801 -11.743 -1.218 1.00 89.88 118 GLY A CA 1
ATOM 931 C C . GLY A 1 118 ? -3.012 -11.540 -2.721 1.00 89.88 118 GLY A C 1
ATOM 932 O O . GLY A 1 118 ? -2.528 -10.593 -3.334 1.00 89.88 118 GLY A O 1
ATOM 933 N N . ASP A 1 119 ? -3.782 -12.443 -3.319 1.00 92.06 119 ASP A N 1
ATOM 934 C CA . ASP A 1 119 ? -3.945 -12.568 -4.776 1.00 92.06 119 ASP A CA 1
ATOM 935 C C . ASP A 1 119 ? -5.100 -11.744 -5.367 1.00 92.06 119 ASP A C 1
ATOM 937 O O . ASP A 1 119 ? -5.459 -11.909 -6.529 1.00 92.06 119 ASP A O 1
ATOM 941 N N . ASN A 1 120 ? -5.748 -10.893 -4.565 1.00 96.12 120 ASN A N 1
ATOM 942 C CA . ASN A 1 120 ? -7.005 -10.232 -4.938 1.00 96.12 120 ASN A CA 1
ATOM 943 C C . ASN A 1 120 ? -6.843 -8.787 -5.426 1.00 96.12 120 ASN A C 1
ATOM 945 O O . ASN A 1 120 ? -7.851 -8.181 -5.805 1.00 96.12 120 ASN A O 1
ATOM 949 N N . VAL A 1 121 ? -5.630 -8.227 -5.385 1.00 98.00 121 VAL A N 1
ATOM 950 C CA . VAL A 1 121 ? -5.388 -6.838 -5.788 1.00 98.00 121 VAL A CA 1
ATOM 951 C C . VAL A 1 121 ? -5.630 -6.722 -7.289 1.00 98.00 121 VAL A C 1
ATOM 953 O O . VAL A 1 121 ? -5.100 -7.504 -8.069 1.00 98.00 121 VAL A O 1
ATOM 956 N N . GLN A 1 122 ? -6.476 -5.772 -7.678 1.00 98.12 122 GLN A N 1
ATOM 957 C CA . GLN A 1 122 ? -6.864 -5.514 -9.066 1.00 98.12 122 GLN A CA 1
ATOM 958 C C . GLN A 1 122 ? -6.266 -4.211 -9.584 1.00 98.12 122 GLN A C 1
ATOM 960 O O . GLN A 1 122 ? -5.945 -4.134 -10.767 1.00 98.12 122 GLN A O 1
ATOM 965 N N . THR A 1 123 ? -6.099 -3.223 -8.704 1.00 98.31 123 THR A N 1
ATOM 966 C CA . THR A 1 123 ? -5.632 -1.885 -9.065 1.00 98.31 123 THR A CA 1
ATOM 967 C C . THR A 1 123 ? -4.644 -1.377 -8.025 1.00 98.31 123 THR A C 1
ATOM 969 O O . THR A 1 123 ? -4.932 -1.404 -6.820 1.00 98.31 123 THR A O 1
ATOM 972 N N . ILE A 1 124 ? -3.505 -0.899 -8.515 1.00 98.62 124 ILE A N 1
ATOM 973 C CA . ILE A 1 124 ? -2.537 -0.093 -7.774 1.00 98.62 124 ILE A CA 1
ATOM 974 C C . ILE A 1 124 ? -2.568 1.288 -8.422 1.00 98.62 124 ILE A C 1
ATOM 976 O O . ILE A 1 124 ? -2.226 1.423 -9.593 1.00 98.62 124 ILE A O 1
ATOM 980 N N . GLU A 1 125 ? -3.068 2.289 -7.704 1.00 98.69 125 GLU A N 1
ATOM 981 C CA . GLU A 1 125 ? -3.259 3.629 -8.261 1.00 98.69 125 GLU A CA 1
ATOM 982 C C . GLU A 1 125 ? -1.944 4.426 -8.345 1.00 98.69 125 GLU A C 1
ATOM 984 O O . GLU A 1 125 ? -0.879 3.983 -7.911 1.00 98.69 125 GLU A O 1
ATOM 989 N N . ARG A 1 126 ? -2.035 5.621 -8.940 1.00 98.44 126 ARG A N 1
ATOM 990 C CA . ARG A 1 126 ? -0.911 6.536 -9.175 1.00 98.44 126 ARG A CA 1
ATOM 991 C C . ARG A 1 126 ? -0.090 6.761 -7.900 1.00 98.44 126 ARG A C 1
ATOM 993 O O . ARG A 1 126 ? -0.651 7.073 -6.847 1.00 98.44 126 ARG A O 1
ATOM 1000 N N . LEU A 1 127 ? 1.232 6.621 -8.023 1.00 98.56 127 LEU A N 1
ATOM 1001 C CA . LEU A 1 127 ? 2.224 6.870 -6.964 1.00 98.56 127 LEU A CA 1
ATOM 1002 C C . LEU A 1 127 ? 1.986 6.080 -5.659 1.00 98.56 127 LEU A C 1
ATOM 1004 O O . LEU A 1 127 ? 2.479 6.460 -4.604 1.00 98.56 127 LEU A O 1
ATOM 1008 N N . ALA A 1 128 ? 1.225 4.978 -5.701 1.00 98.75 128 ALA A N 1
ATOM 1009 C CA . ALA A 1 128 ? 0.812 4.245 -4.503 1.00 98.75 128 ALA A CA 1
ATOM 1010 C C . ALA A 1 128 ? 1.968 3.761 -3.610 1.00 98.75 128 ALA A C 1
ATOM 1012 O O . ALA A 1 128 ? 1.770 3.693 -2.403 1.00 98.75 128 ALA A O 1
ATOM 1013 N N . PHE A 1 129 ? 3.130 3.436 -4.178 1.00 98.81 129 PHE A N 1
ATOM 1014 C CA . PHE A 1 129 ? 4.355 3.030 -3.480 1.00 98.81 1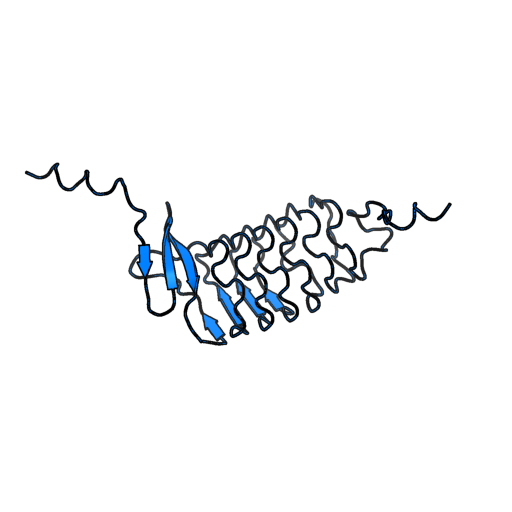29 PHE A CA 1
ATOM 1015 C C . PHE A 1 129 ? 5.561 3.890 -3.895 1.00 98.81 129 PHE A C 1
ATOM 1017 O O . PHE A 1 129 ? 6.694 3.426 -3.816 1.00 98.81 129 PHE A O 1
ATOM 1024 N N . ALA A 1 130 ? 5.345 5.121 -4.371 1.00 98.69 130 ALA A N 1
ATOM 1025 C CA . ALA A 1 130 ? 6.460 5.997 -4.725 1.00 98.69 130 ALA A CA 1
ATOM 1026 C C . ALA A 1 130 ? 7.402 6.199 -3.520 1.00 98.69 130 ALA A C 1
ATOM 1028 O O . ALA A 1 130 ? 6.943 6.268 -2.378 1.00 98.69 130 ALA A O 1
ATOM 1029 N N . GLU A 1 131 ? 8.710 6.245 -3.767 1.00 98.69 131 GLU A N 1
ATOM 1030 C CA . GLU A 1 131 ? 9.753 6.438 -2.745 1.00 98.69 131 GLU A CA 1
ATOM 1031 C C . GLU A 1 131 ? 9.811 5.316 -1.678 1.00 98.69 131 GLU A C 1
ATOM 1033 O O . GLU A 1 131 ? 10.428 5.455 -0.620 1.00 98.69 131 GLU A O 1
ATOM 1038 N N . CYS A 1 132 ? 9.214 4.145 -1.944 1.00 98.69 132 CYS A N 1
ATOM 1039 C CA . CYS A 1 132 ? 9.416 2.940 -1.133 1.00 98.69 132 CYS A CA 1
ATOM 1040 C C . CYS A 1 132 ? 10.791 2.307 -1.424 1.00 98.69 132 CYS A C 1
ATOM 1042 O O . CYS A 1 132 ? 10.881 1.214 -1.984 1.00 98.69 132 CYS A O 1
ATOM 1044 N N . HIS A 1 133 ? 11.877 2.965 -1.013 1.00 98.56 133 HIS A N 1
ATOM 1045 C CA . HIS A 1 133 ? 13.261 2.583 -1.349 1.00 98.56 133 HIS A CA 1
ATOM 1046 C C . HIS A 1 133 ? 13.703 1.185 -0.869 1.00 98.56 133 HIS A C 1
ATOM 1048 O O . HIS A 1 133 ? 14.747 0.689 -1.275 1.00 98.56 133 HIS A O 1
ATOM 1054 N N . ALA A 1 134 ? 12.951 0.536 0.023 1.00 98.56 134 ALA A N 1
ATOM 1055 C CA . ALA A 1 134 ? 13.230 -0.832 0.468 1.00 98.56 134 ALA A CA 1
ATOM 1056 C C . ALA A 1 134 ? 12.420 -1.903 -0.292 1.00 98.56 134 ALA A C 1
ATOM 1058 O O . ALA A 1 134 ? 12.637 -3.101 -0.082 1.00 98.56 134 ALA A O 1
ATOM 1059 N N . LEU A 1 135 ? 11.475 -1.499 -1.149 1.00 98.62 135 LEU A N 1
ATOM 1060 C CA . LEU A 1 135 ? 10.575 -2.404 -1.855 1.00 98.62 135 LEU A CA 1
ATOM 1061 C C . LEU A 1 135 ? 11.194 -2.858 -3.181 1.00 98.62 135 LEU A C 1
ATOM 1063 O O . LEU A 1 135 ? 11.485 -2.050 -4.056 1.00 98.62 135 LEU A O 1
ATOM 1067 N N . THR A 1 136 ? 11.344 -4.172 -3.344 1.00 98.25 136 THR A N 1
ATOM 1068 C CA . THR A 1 136 ? 12.043 -4.785 -4.491 1.00 98.25 136 THR A CA 1
ATOM 1069 C C . THR A 1 136 ? 11.132 -5.592 -5.420 1.00 98.25 136 THR A C 1
ATOM 1071 O O . THR A 1 136 ? 11.595 -6.212 -6.371 1.00 98.25 136 THR A O 1
ATOM 1074 N N . TYR A 1 137 ? 9.821 -5.624 -5.160 1.00 97.31 137 TYR A N 1
ATOM 1075 C CA . TYR A 1 137 ? 8.855 -6.416 -5.929 1.00 97.31 137 TYR A CA 1
ATOM 1076 C C . TYR A 1 137 ? 7.464 -5.777 -5.949 1.00 97.31 137 TYR A C 1
ATOM 1078 O O . TYR A 1 137 ? 7.119 -4.957 -5.103 1.00 97.31 137 TYR A O 1
ATOM 1086 N N . ILE A 1 138 ? 6.620 -6.233 -6.879 1.00 96.25 138 ILE A N 1
ATOM 1087 C CA . ILE A 1 138 ? 5.200 -5.862 -6.945 1.00 96.25 138 ILE A CA 1
ATOM 1088 C C . ILE A 1 138 ? 4.383 -6.733 -5.959 1.00 96.25 138 ILE A C 1
ATOM 1090 O O . ILE A 1 138 ? 4.330 -7.953 -6.150 1.00 96.25 138 ILE A O 1
ATOM 1094 N N . PRO A 1 139 ? 3.687 -6.158 -4.950 1.00 89.12 139 PRO A N 1
ATOM 1095 C CA . PRO A 1 139 ? 3.052 -6.898 -3.838 1.00 89.12 139 PRO A CA 1
ATOM 1096 C C . PRO A 1 139 ? 1.884 -7.852 -4.158 1.00 89.12 139 PRO A C 1
ATOM 1098 O O . PRO A 1 139 ? 1.329 -8.480 -3.252 1.00 89.12 139 PRO A O 1
ATOM 1101 N N . SER A 1 140 ? 1.453 -7.948 -5.418 1.00 86.94 140 SER A N 1
ATOM 1102 C CA . SER A 1 140 ? 0.412 -8.874 -5.889 1.00 86.94 140 SER A CA 1
ATOM 1103 C C . SER A 1 140 ? 0.342 -8.842 -7.416 1.00 86.94 140 SER A C 1
ATOM 1105 O O . SER A 1 140 ? 0.361 -7.759 -7.990 1.00 86.94 140 SER A O 1
ATOM 1107 N N . ARG A 1 141 ? 0.246 -9.999 -8.089 1.00 80.81 141 ARG A N 1
ATOM 1108 C CA . ARG A 1 141 ? 0.243 -10.061 -9.571 1.00 80.81 141 ARG A CA 1
ATOM 1109 C C . ARG A 1 141 ? -0.905 -10.857 -10.182 1.00 80.81 141 ARG A C 1
ATOM 1111 O O . ARG A 1 141 ? -1.377 -10.521 -11.257 1.00 80.81 141 ARG A O 1
ATOM 1118 N N . SER A 1 142 ? -1.378 -11.902 -9.509 1.00 88.81 142 SER A N 1
ATOM 1119 C CA . SER A 1 142 ? -2.275 -12.913 -10.095 1.00 88.81 142 SER A CA 1
ATOM 1120 C C . SER A 1 142 ? -3.627 -12.370 -10.582 1.00 88.81 142 SER A C 1
ATOM 1122 O O . SER A 1 142 ? -4.146 -12.861 -11.582 1.00 88.81 142 SER A O 1
ATOM 1124 N N . SER A 1 143 ? -4.184 -11.357 -9.910 1.00 95.00 143 SER A N 1
ATOM 1125 C CA . SER A 1 143 ? -5.430 -10.682 -10.318 1.00 95.00 143 SER A CA 1
ATOM 1126 C C . SER A 1 143 ? -5.235 -9.221 -10.729 1.00 95.00 143 SER A C 1
ATOM 1128 O O . SER A 1 143 ? -6.237 -8.527 -10.944 1.00 95.00 143 SER A O 1
ATOM 1130 N N . LEU A 1 144 ? -3.986 -8.751 -10.799 1.00 96.69 144 LEU A N 1
ATOM 1131 C CA . LEU A 1 144 ? -3.669 -7.353 -11.062 1.00 96.69 144 LEU A CA 1
ATOM 1132 C C . LEU A 1 144 ? -4.060 -7.005 -12.501 1.00 96.69 144 LEU A C 1
ATOM 1134 O O . LEU A 1 144 ? -3.809 -7.774 -13.425 1.00 96.69 144 LEU A O 1
ATOM 1138 N N . LYS A 1 145 ? -4.729 -5.867 -12.682 1.00 97.31 145 LYS A N 1
ATOM 1139 C CA . LYS A 1 145 ? -5.214 -5.400 -13.989 1.00 97.31 145 LYS A CA 1
ATOM 1140 C C . LYS A 1 145 ? -4.609 -4.069 -14.389 1.00 97.31 145 LYS A C 1
ATOM 1142 O O . LYS A 1 145 ? -4.495 -3.811 -15.580 1.00 97.31 145 LYS A O 1
ATOM 1147 N N . GLU A 1 146 ? -4.271 -3.236 -13.412 1.00 97.06 146 GLU A N 1
ATOM 1148 C CA . GLU A 1 146 ? -3.851 -1.860 -13.642 1.00 97.06 146 GLU A CA 1
ATOM 1149 C C . GLU A 1 146 ? -2.819 -1.409 -12.607 1.00 97.06 146 GLU A C 1
ATOM 1151 O O . GLU A 1 146 ? -2.991 -1.646 -11.404 1.00 97.06 146 GLU A O 1
ATOM 1156 N N . ILE A 1 147 ? -1.774 -0.746 -13.104 1.00 97.75 147 ILE A N 1
ATOM 1157 C CA . ILE A 1 147 ? -0.751 -0.045 -12.332 1.00 97.75 147 ILE A CA 1
ATOM 1158 C C . ILE A 1 147 ? -0.697 1.394 -12.852 1.00 97.75 147 ILE A C 1
ATOM 1160 O O . ILE A 1 147 ? -0.324 1.616 -14.003 1.00 97.75 147 ILE A O 1
ATOM 1164 N N . GLY A 1 148 ? -1.101 2.348 -12.014 1.00 97.25 148 GLY A N 1
ATOM 1165 C CA . GLY A 1 148 ? -1.144 3.770 -12.351 1.00 97.25 148 GLY A CA 1
ATOM 1166 C C . GLY A 1 148 ? 0.237 4.426 -12.374 1.00 97.25 148 GLY A C 1
ATOM 1167 O O . GLY A 1 148 ? 1.197 3.889 -11.820 1.00 97.25 148 GLY A O 1
ATOM 1168 N N . GLY A 1 149 ? 0.334 5.605 -12.994 1.00 96.06 149 GLY A N 1
ATOM 1169 C CA . GLY A 1 149 ? 1.629 6.229 -13.262 1.00 96.06 149 GLY A CA 1
ATOM 1170 C C . GLY A 1 149 ? 2.482 6.455 -12.011 1.00 96.06 149 GLY A C 1
ATOM 1171 O O . GLY A 1 149 ? 1.965 6.777 -10.936 1.00 96.06 149 GLY A O 1
ATOM 1172 N N . GLY A 1 150 ? 3.790 6.228 -12.120 1.00 96.75 150 GLY A N 1
ATOM 1173 C CA . GLY A 1 150 ? 4.714 6.377 -10.990 1.00 96.75 150 GLY A CA 1
ATOM 1174 C C . GLY A 1 150 ? 4.453 5.456 -9.794 1.00 96.75 150 GLY A C 1
ATOM 1175 O O . GLY A 1 150 ? 5.033 5.684 -8.740 1.00 96.75 150 GLY A O 1
ATOM 1176 N N . ALA A 1 151 ? 3.574 4.448 -9.887 1.00 97.94 151 ALA A N 1
ATOM 1177 C CA . ALA A 1 151 ? 3.162 3.655 -8.723 1.00 97.94 151 ALA A CA 1
ATOM 1178 C C . ALA A 1 151 ? 4.320 3.050 -7.921 1.00 97.94 151 ALA A C 1
ATOM 1180 O O . ALA A 1 151 ? 4.143 2.847 -6.725 1.00 97.94 151 ALA A O 1
ATOM 1181 N N . PHE A 1 152 ? 5.461 2.783 -8.557 1.00 98.19 152 PHE A N 1
ATOM 1182 C CA . PHE A 1 152 ? 6.676 2.280 -7.926 1.00 98.19 152 PHE A CA 1
ATOM 1183 C C . PHE A 1 152 ? 7.889 3.173 -8.214 1.00 98.19 152 PHE A C 1
ATOM 1185 O O . PHE A 1 152 ? 9.009 2.680 -8.187 1.00 98.19 152 PHE A O 1
ATOM 1192 N N . ALA A 1 153 ? 7.693 4.464 -8.507 1.00 97.75 153 ALA A N 1
ATOM 1193 C CA . ALA A 1 153 ? 8.807 5.385 -8.717 1.00 97.75 153 ALA A CA 1
ATOM 1194 C C . ALA A 1 153 ? 9.765 5.356 -7.512 1.00 97.75 153 ALA A C 1
ATOM 1196 O O . ALA A 1 153 ? 9.311 5.300 -6.368 1.00 97.75 153 ALA A O 1
ATOM 1197 N N . GLU A 1 154 ? 11.073 5.349 -7.769 1.00 98.00 154 GLU A N 1
ATOM 1198 C CA . GLU A 1 154 ? 12.135 5.309 -6.752 1.00 98.00 154 GLU A CA 1
ATOM 1199 C C . GLU A 1 154 ? 12.076 4.083 -5.808 1.00 98.00 154 GLU A C 1
ATOM 1201 O O . GLU A 1 154 ? 12.581 4.112 -4.681 1.00 98.00 154 GLU A O 1
ATOM 1206 N N . CYS A 1 155 ? 11.461 2.981 -6.257 1.00 98.50 155 CYS A N 1
ATOM 1207 C CA . CYS A 1 155 ? 11.591 1.661 -5.629 1.00 98.50 155 CYS A CA 1
ATOM 1208 C C . CYS A 1 155 ? 12.819 0.900 -6.160 1.00 98.50 155 CYS A C 1
ATOM 1210 O O . CYS A 1 155 ? 13.268 1.117 -7.281 1.00 98.50 155 CYS A O 1
ATOM 1212 N N . GLU A 1 156 ? 13.286 -0.109 -5.427 1.00 98.06 156 GLU A N 1
ATOM 1213 C CA . GLU A 1 156 ? 14.424 -0.963 -5.814 1.00 98.06 156 GLU A CA 1
ATOM 1214 C C . GLU A 1 156 ? 13.983 -2.201 -6.624 1.00 98.06 156 GLU A C 1
ATOM 1216 O O . GLU A 1 156 ? 14.477 -3.314 -6.431 1.00 98.06 156 GLU A O 1
ATOM 1221 N N . ILE A 1 157 ? 13.001 -2.036 -7.519 1.00 97.31 157 ILE A N 1
ATOM 1222 C CA . ILE A 1 157 ? 12.504 -3.121 -8.380 1.00 97.31 157 ILE A CA 1
ATOM 1223 C C . ILE A 1 157 ? 13.471 -3.321 -9.552 1.00 97.31 157 ILE A C 1
ATOM 1225 O O . ILE A 1 157 ? 13.581 -2.460 -10.427 1.00 97.31 157 ILE A O 1
ATOM 1229 N N . ASP A 1 158 ? 14.131 -4.478 -9.594 1.00 96.25 158 ASP A N 1
ATOM 1230 C CA . ASP A 1 158 ? 15.052 -4.891 -10.662 1.00 96.25 158 ASP A CA 1
ATOM 1231 C C . ASP A 1 158 ? 14.438 -5.885 -11.663 1.00 96.25 158 ASP A C 1
ATOM 1233 O O . ASP A 1 158 ? 14.917 -5.993 -12.789 1.00 96.25 158 ASP A O 1
ATOM 1237 N N . ASP A 1 159 ? 13.361 -6.573 -11.281 1.00 94.94 159 ASP A N 1
ATOM 1238 C CA . ASP A 1 159 ? 12.539 -7.422 -12.143 1.00 94.94 159 ASP A CA 1
ATOM 1239 C C . ASP A 1 159 ? 11.073 -7.424 -11.650 1.00 94.94 159 ASP A C 1
ATOM 1241 O O . ASP A 1 159 ? 10.741 -8.082 -10.656 1.00 94.94 159 ASP A O 1
ATOM 1245 N N . PRO A 1 160 ? 10.137 -6.736 -12.335 1.00 93.62 160 PRO A N 1
ATOM 1246 C CA . PRO A 1 160 ? 8.716 -6.785 -11.979 1.00 93.62 160 PRO A CA 1
ATOM 1247 C C . PRO A 1 160 ? 8.064 -8.145 -12.313 1.00 93.62 160 PRO A C 1
ATOM 1249 O O . PRO A 1 160 ? 6.941 -8.449 -11.878 1.00 93.62 160 PRO A O 1
ATOM 1252 N N . GLY A 1 161 ? 8.771 -8.999 -13.057 1.00 92.31 161 GLY A N 1
ATOM 1253 C CA . GLY A 1 161 ? 8.292 -10.226 -13.673 1.00 92.31 161 GLY A CA 1
ATOM 1254 C C . GLY A 1 161 ? 7.339 -9.978 -14.837 1.00 92.31 161 GLY A C 1
ATOM 1255 O O . GLY A 1 161 ? 7.353 -8.931 -15.478 1.00 92.31 161 GLY A O 1
ATOM 1256 N N . ASP A 1 162 ? 6.508 -10.977 -15.135 1.00 90.38 162 ASP A N 1
ATOM 1257 C CA . ASP A 1 162 ? 5.593 -10.913 -16.273 1.00 90.38 162 ASP A CA 1
ATOM 1258 C C . ASP A 1 162 ? 4.442 -9.927 -16.019 1.00 90.38 162 ASP A C 1
ATOM 1260 O O . ASP A 1 162 ? 3.608 -10.135 -15.135 1.00 90.38 162 ASP A O 1
ATOM 1264 N N . LEU A 1 163 ? 4.401 -8.866 -16.827 1.00 90.88 163 LEU A N 1
ATOM 1265 C CA . LEU A 1 163 ? 3.355 -7.840 -16.830 1.00 90.88 163 LEU A CA 1
ATOM 1266 C C . LEU A 1 163 ? 2.343 -8.030 -17.975 1.00 90.88 163 LEU A C 1
ATOM 1268 O O . LEU A 1 163 ? 1.508 -7.159 -18.223 1.00 90.88 163 LEU A O 1
ATOM 1272 N N . THR A 1 164 ? 2.397 -9.154 -18.697 1.00 89.81 164 THR A N 1
ATOM 1273 C CA . THR A 1 164 ? 1.501 -9.422 -19.829 1.00 89.81 164 THR A CA 1
ATOM 1274 C C . THR A 1 164 ? 0.033 -9.344 -19.408 1.00 89.81 164 THR A C 1
ATOM 1276 O O . THR A 1 164 ? -0.424 -10.058 -18.519 1.00 89.81 164 THR A O 1
ATOM 1279 N N . GLY A 1 165 ? -0.737 -8.501 -20.100 1.00 90.81 165 GLY A N 1
ATOM 1280 C CA . GLY A 1 165 ? -2.170 -8.325 -19.847 1.00 90.81 165 GLY A CA 1
ATOM 1281 C C . GLY A 1 165 ? -2.511 -7.358 -18.708 1.00 90.81 165 GLY A C 1
ATOM 1282 O O . GLY A 1 165 ? -3.697 -7.160 -18.443 1.00 90.81 165 GLY A O 1
ATOM 1283 N N . ILE A 1 166 ? -1.510 -6.738 -18.078 1.00 94.25 166 ILE A N 1
ATOM 1284 C CA . ILE A 1 166 ? -1.680 -5.659 -17.101 1.00 94.25 166 ILE A CA 1
ATOM 1285 C C . ILE A 1 166 ? -1.577 -4.318 -17.839 1.00 94.25 166 ILE A C 1
ATOM 1287 O O . ILE A 1 166 ? -0.678 -4.117 -18.654 1.00 94.25 166 ILE A O 1
ATOM 1291 N N . MET A 1 167 ? -2.503 -3.395 -17.573 1.00 94.81 167 MET A N 1
ATOM 1292 C CA . MET A 1 167 ? -2.377 -2.003 -18.010 1.00 94.81 167 MET A CA 1
ATOM 1293 C C . MET A 1 167 ? -1.333 -1.320 -17.126 1.00 94.81 167 MET A C 1
ATOM 1295 O O . MET A 1 167 ? -1.546 -1.173 -15.924 1.00 94.81 167 MET A O 1
ATOM 1299 N N . VAL A 1 168 ? -0.198 -0.954 -17.713 1.00 93.94 168 VAL A N 1
ATOM 1300 C CA . VAL A 1 168 ? 0.906 -0.282 -17.024 1.00 93.94 168 VAL A CA 1
ATOM 1301 C C . VAL A 1 168 ? 0.997 1.129 -17.583 1.00 93.94 168 VAL A C 1
ATOM 1303 O O . VAL A 1 168 ? 1.183 1.299 -18.786 1.00 93.94 168 VAL A O 1
ATOM 1306 N N . ASP A 1 169 ? 0.787 2.112 -16.719 1.00 94.69 169 ASP A N 1
ATOM 1307 C CA . ASP A 1 169 ? 0.780 3.527 -17.079 1.00 94.69 169 ASP A CA 1
ATOM 1308 C C . ASP A 1 169 ? 2.215 4.092 -17.181 1.00 94.69 169 ASP A C 1
ATOM 1310 O O . ASP A 1 169 ? 3.201 3.386 -16.940 1.00 94.69 169 ASP A O 1
ATOM 1314 N N . GLU A 1 170 ? 2.360 5.362 -17.555 1.00 90.25 170 GLU A N 1
ATOM 1315 C CA . GLU A 1 170 ? 3.681 5.986 -17.729 1.00 90.25 170 GLU A CA 1
ATOM 1316 C C . GLU A 1 170 ? 4.471 6.086 -16.407 1.00 90.25 170 GLU A C 1
ATOM 1318 O O . GLU A 1 170 ? 3.905 6.259 -15.324 1.00 90.25 170 GLU A O 1
ATOM 1323 N N . TYR A 1 171 ? 5.804 6.007 -16.487 1.00 91.69 171 TYR A N 1
ATOM 1324 C CA . TYR A 1 171 ? 6.719 6.247 -15.358 1.00 91.69 171 TYR A CA 1
ATOM 1325 C C . TYR A 1 171 ? 6.550 5.312 -14.152 1.00 91.69 171 TYR A C 1
ATOM 1327 O O . TYR A 1 171 ? 7.080 5.599 -13.086 1.00 91.69 171 TYR A O 1
ATOM 1335 N N . VAL A 1 172 ? 5.840 4.184 -14.287 1.00 95.19 172 VAL A N 1
ATOM 1336 C CA . VAL A 1 172 ? 5.576 3.244 -13.177 1.00 95.19 172 VAL A CA 1
ATOM 1337 C C . VAL A 1 172 ? 6.839 2.840 -12.417 1.00 95.19 172 VAL A C 1
ATOM 1339 O O . VAL A 1 172 ? 6.776 2.716 -11.199 1.00 95.19 172 VAL A O 1
ATOM 1342 N N . PHE A 1 173 ? 7.956 2.672 -13.127 1.00 96.19 173 PHE A N 1
ATOM 1343 C CA . PHE A 1 173 ? 9.262 2.296 -12.580 1.00 96.19 173 PHE A CA 1
ATOM 1344 C C . PHE A 1 173 ? 10.305 3.412 -12.748 1.00 96.19 173 PHE A C 1
ATOM 1346 O O . PHE A 1 173 ? 11.473 3.115 -12.987 1.00 96.19 173 PHE A O 1
ATOM 1353 N N . LEU A 1 174 ? 9.888 4.686 -12.737 1.00 94.69 174 LEU A N 1
ATOM 1354 C CA . LEU A 1 174 ? 10.818 5.822 -12.786 1.00 94.69 174 LEU A CA 1
ATOM 1355 C C . LEU A 1 174 ? 11.867 5.673 -11.680 1.00 94.69 174 LEU A C 1
ATOM 1357 O O . LEU A 1 174 ? 11.508 5.369 -10.548 1.00 94.69 174 LEU A O 1
ATOM 1361 N N . ASP A 1 175 ? 13.144 5.834 -12.023 1.00 95.94 175 ASP A N 1
ATOM 1362 C CA . ASP A 1 175 ? 14.274 5.709 -11.092 1.00 95.94 175 ASP A CA 1
ATOM 1363 C C . ASP A 1 175 ? 14.360 4.374 -10.322 1.00 95.94 175 ASP A C 1
ATOM 1365 O O . ASP A 1 175 ? 15.056 4.267 -9.315 1.00 95.94 175 ASP A O 1
ATOM 1369 N N . CYS A 1 176 ? 13.709 3.317 -10.820 1.00 96.19 176 CYS A N 1
ATOM 1370 C CA . CYS A 1 176 ? 13.980 1.946 -10.390 1.00 96.19 176 CYS A CA 1
ATOM 1371 C C . CYS A 1 176 ? 15.175 1.352 -11.146 1.00 96.19 176 CYS A C 1
ATOM 1373 O O . CYS A 1 176 ? 15.391 1.704 -12.303 1.00 96.19 176 CYS A O 1
ATOM 1375 N N . PRO A 1 177 ? 15.853 0.319 -10.613 1.00 96.06 177 PRO A N 1
ATOM 1376 C CA . PRO A 1 177 ? 16.816 -0.467 -11.390 1.00 96.06 177 PRO A CA 1
ATOM 1377 C C . PRO A 1 177 ? 16.250 -1.034 -12.711 1.00 96.06 177 PRO A C 1
ATOM 1379 O O . PRO A 1 177 ? 16.987 -1.196 -13.684 1.00 96.06 177 PRO A O 1
ATOM 1382 N N . TRP A 1 178 ? 14.940 -1.314 -12.774 1.00 94.31 178 TRP A N 1
ATOM 1383 C CA . TRP A 1 178 ? 14.241 -1.756 -13.989 1.00 94.31 178 TRP A CA 1
ATOM 1384 C C . TRP A 1 178 ? 13.972 -0.644 -15.025 1.00 94.31 178 TRP A C 1
ATOM 1386 O O . TRP A 1 178 ? 13.616 -0.966 -16.162 1.00 94.31 178 TRP A O 1
ATOM 1396 N N . SER A 1 179 ? 14.122 0.642 -14.681 1.00 91.19 179 SER A N 1
ATOM 1397 C CA . SER A 1 179 ? 13.721 1.781 -15.530 1.00 91.19 179 SER A CA 1
ATOM 1398 C C . SER A 1 179 ? 14.330 1.718 -16.938 1.00 91.19 179 SER A C 1
ATOM 1400 O O . SER A 1 179 ? 13.605 1.860 -17.926 1.00 91.19 179 SER A O 1
ATOM 1402 N N . GLU A 1 180 ? 15.621 1.384 -17.015 1.00 87.44 180 GLU A N 1
ATOM 1403 C CA . GLU A 1 180 ? 16.440 1.287 -18.234 1.00 87.44 180 GLU A CA 1
ATOM 1404 C C . GLU A 1 180 ? 16.300 -0.052 -18.981 1.00 87.44 180 GLU A C 1
ATOM 1406 O O . GLU A 1 180 ? 16.980 -0.310 -19.981 1.00 87.44 180 GLU A O 1
ATOM 1411 N N . SER A 1 181 ? 15.442 -0.956 -18.501 1.00 88.94 181 SER A N 1
ATOM 1412 C CA . SER A 1 181 ? 15.221 -2.237 -19.164 1.00 88.94 181 SER A CA 1
ATOM 1413 C C . SER A 1 181 ? 14.602 -2.015 -20.551 1.00 88.94 181 SER A C 1
ATOM 1415 O O . SER A 1 181 ? 13.549 -1.382 -20.657 1.00 88.94 181 SER A O 1
ATOM 1417 N N . PRO A 1 182 ? 15.141 -2.620 -21.630 1.00 84.31 182 PRO A N 1
ATOM 1418 C CA . PRO A 1 182 ? 14.529 -2.537 -22.961 1.00 84.31 182 PRO A CA 1
ATOM 1419 C C . PRO A 1 182 ? 13.145 -3.208 -23.023 1.00 84.31 182 PRO A C 1
ATOM 1421 O O . PRO A 1 182 ? 12.433 -3.062 -24.014 1.00 84.31 182 PRO A O 1
ATOM 1424 N N . ASN A 1 183 ? 12.775 -3.962 -21.982 1.00 85.06 183 ASN A N 1
ATOM 1425 C CA . ASN A 1 183 ? 11.475 -4.609 -21.833 1.00 85.06 183 ASN A CA 1
ATOM 1426 C C . ASN A 1 183 ? 10.533 -3.840 -20.894 1.00 85.06 183 ASN A C 1
ATOM 1428 O O . ASN A 1 183 ? 9.471 -4.363 -20.560 1.00 85.06 183 ASN A O 1
ATOM 1432 N N . ASN A 1 184 ? 10.905 -2.642 -20.434 1.00 85.50 184 ASN A N 1
ATOM 1433 C CA . ASN A 1 184 ? 10.058 -1.828 -19.576 1.00 85.50 184 ASN A CA 1
ATOM 1434 C C . ASN A 1 184 ? 8.830 -1.322 -20.367 1.00 85.50 184 ASN A C 1
ATOM 1436 O O . ASN A 1 184 ? 8.988 -0.472 -21.248 1.00 85.50 184 ASN A O 1
ATOM 1440 N N . PRO A 1 185 ? 7.599 -1.793 -20.068 1.00 81.31 185 PRO A N 1
ATOM 1441 C CA . PRO A 1 185 ? 6.401 -1.371 -20.797 1.00 81.31 185 PRO A CA 1
ATOM 1442 C C . PRO A 1 185 ? 5.989 0.075 -20.484 1.00 81.31 185 PRO A C 1
ATOM 1444 O O . PRO A 1 185 ? 5.201 0.645 -21.232 1.00 81.31 185 PRO A O 1
ATOM 1447 N N . ALA A 1 186 ? 6.524 0.655 -19.404 1.00 75.56 186 ALA A N 1
ATOM 1448 C CA . ALA A 1 186 ? 6.289 2.028 -18.962 1.00 75.56 186 ALA A CA 1
ATOM 1449 C C . ALA A 1 186 ? 7.389 3.001 -19.421 1.00 75.56 186 ALA A C 1
ATOM 1451 O O . ALA A 1 186 ? 7.452 4.128 -18.924 1.00 75.56 186 ALA A O 1
ATOM 1452 N N . SER A 1 187 ? 8.275 2.568 -20.330 1.00 64.88 187 SER A N 1
ATOM 1453 C CA . SER A 1 187 ? 9.333 3.407 -20.902 1.00 64.88 187 SER A CA 1
ATOM 1454 C C . SER A 1 187 ? 8.740 4.465 -21.842 1.00 64.88 187 SER A C 1
ATOM 1456 O O . SER A 1 187 ? 8.740 4.342 -23.065 1.00 64.88 187 SER A O 1
ATOM 1458 N N . ALA A 1 188 ? 8.223 5.550 -21.272 1.00 54.31 188 ALA A N 1
ATOM 1459 C CA . ALA A 1 188 ? 8.328 6.832 -21.946 1.00 54.31 188 ALA A CA 1
ATOM 1460 C C . ALA A 1 188 ? 9.792 7.266 -21.806 1.00 54.31 188 ALA A C 1
ATOM 1462 O O . ALA A 1 188 ? 10.333 7.214 -20.704 1.00 54.31 188 ALA A O 1
ATOM 1463 N N . ASN A 1 189 ? 10.453 7.642 -22.907 1.00 48.72 189 ASN A N 1
ATOM 1464 C CA . ASN A 1 189 ? 11.762 8.289 -22.826 1.00 48.72 189 ASN A CA 1
ATOM 1465 C C . ASN A 1 189 ? 11.634 9.464 -21.847 1.00 48.72 189 ASN A C 1
ATOM 1467 O O . ASN A 1 189 ? 10.926 10.426 -22.154 1.00 48.72 189 ASN A O 1
ATOM 1471 N N . TYR A 1 190 ? 12.274 9.377 -20.683 1.00 47.84 190 TYR A N 1
ATOM 1472 C CA . TYR A 1 190 ? 12.429 10.522 -19.800 1.00 47.84 190 TYR A CA 1
ATOM 1473 C C . TYR A 1 190 ? 13.307 11.528 -20.548 1.00 47.84 190 TYR A C 1
ATOM 1475 O O . TYR A 1 190 ? 14.493 11.291 -20.760 1.00 47.84 190 TYR A O 1
ATOM 1483 N N . VAL A 1 191 ? 12.698 12.600 -21.050 1.00 47.44 191 VAL A N 1
ATOM 1484 C CA . VAL A 1 191 ? 13.432 13.771 -21.529 1.00 47.44 191 VAL A CA 1
ATOM 1485 C C . VAL A 1 191 ? 13.472 14.721 -20.349 1.00 47.44 191 VAL A C 1
ATOM 1487 O O . VAL A 1 191 ? 12.437 15.281 -19.989 1.00 47.44 191 VAL A O 1
ATOM 1490 N N . ASP A 1 192 ? 14.643 14.850 -19.729 1.00 44.78 192 ASP A N 1
ATOM 1491 C CA . ASP A 1 192 ? 14.877 15.830 -18.676 1.00 44.78 192 ASP A CA 1
ATOM 1492 C C . ASP A 1 192 ? 14.584 17.239 -19.235 1.00 44.78 192 ASP A C 1
ATOM 1494 O O . ASP A 1 192 ? 15.278 17.691 -20.153 1.00 44.78 192 ASP A O 1
ATOM 1498 N N . PRO A 1 193 ? 13.558 17.955 -18.737 1.00 45.78 193 PRO A N 1
ATOM 1499 C CA . PRO A 1 193 ? 13.246 19.299 -19.213 1.00 45.78 193 PRO A CA 1
ATOM 1500 C C . PRO A 1 193 ? 14.342 20.329 -18.884 1.00 45.78 193 PRO A C 1
ATOM 1502 O O . PRO A 1 193 ? 14.282 21.446 -19.405 1.00 45.78 193 PRO A O 1
ATOM 1505 N N . GLU A 1 194 ? 15.327 19.995 -18.043 1.00 49.25 194 GLU A N 1
ATOM 1506 C CA . GLU A 1 194 ? 16.479 20.854 -17.748 1.00 49.25 194 GLU A CA 1
ATOM 1507 C C . GLU A 1 194 ? 17.667 20.630 -18.708 1.00 49.25 194 GLU A C 1
ATOM 1509 O O . GLU A 1 194 ? 18.481 21.544 -18.886 1.00 49.25 194 GLU A O 1
ATOM 1514 N N . GLU A 1 195 ? 17.736 19.489 -19.408 1.00 45.53 195 GLU A N 1
ATOM 1515 C CA . GLU A 1 195 ? 18.838 19.155 -20.330 1.00 45.53 195 GLU A CA 1
ATOM 1516 C C . GLU A 1 195 ? 18.705 19.857 -21.702 1.00 45.53 195 GLU A C 1
ATOM 1518 O O . GLU A 1 195 ? 19.703 20.111 -22.375 1.00 45.53 195 GLU A O 1
ATOM 1523 N N . ASP A 1 196 ? 17.499 20.308 -22.069 1.00 43.66 196 ASP A N 1
ATOM 1524 C CA . ASP A 1 196 ? 17.208 21.016 -23.335 1.00 43.66 196 ASP A CA 1
ATOM 1525 C C . ASP A 1 196 ? 17.478 22.541 -23.266 1.00 43.66 196 ASP A C 1
ATOM 1527 O O . ASP A 1 196 ? 17.152 23.305 -24.176 1.00 43.66 196 ASP A O 1
ATOM 1531 N N . SER A 1 197 ? 18.071 23.021 -22.163 1.00 46.88 197 SER A N 1
ATOM 1532 C CA . SER A 1 197 ? 18.426 24.438 -21.964 1.00 46.88 197 SER A CA 1
ATOM 1533 C C . SER A 1 197 ? 19.901 24.769 -22.251 1.00 46.88 197 SER A C 1
ATOM 1535 O O . SER A 1 197 ? 20.335 25.902 -22.019 1.00 46.88 197 SER A O 1
ATOM 1537 N N . ALA A 1 198 ? 20.670 23.802 -22.767 1.00 45.56 198 ALA A N 1
ATOM 1538 C CA . ALA A 1 198 ? 22.122 23.889 -22.936 1.00 45.56 198 ALA A CA 1
ATOM 1539 C C . ALA A 1 198 ? 22.633 23.969 -24.396 1.00 45.56 198 ALA A C 1
ATOM 1541 O O . ALA A 1 198 ? 23.818 23.707 -24.621 1.00 45.56 198 ALA A O 1
ATOM 1542 N N . GLU A 1 199 ? 21.810 24.388 -25.368 1.00 42.28 199 GLU A N 1
ATOM 1543 C CA . GLU A 1 199 ? 22.262 24.718 -26.742 1.00 42.28 199 GLU A CA 1
ATOM 1544 C C . GLU A 1 199 ? 22.064 26.192 -27.137 1.00 42.28 199 GLU A C 1
ATOM 1546 O O . GLU A 1 199 ? 20.956 26.747 -26.948 1.00 42.28 199 GLU A O 1
#

Secondary structure (DSSP, 8-state):
--STTSSSTTSS--EEE-SSEEEEEETTEEEEEEE----SEEE--SEETTEEEEEE-TTSSTT-SS--EEE--TT--EE-TTSSTT-TT--EEE-S---EE-TTTTTT-TT--EEE--TT--EE-TTTTTT-TT--S-S--TT--EE-TTTTTT---S-----TT-EE-TTTTTTSTTTT-TT-TT------TTGGG--

Nearest PDB structures (foldseek):
  4gt6-assembly1_A  TM=8.632E-01  e=4.765E-07  Faecalibacterium duncaniae
  4fs7-assembly1_A  TM=7.313E-01  e=2.508E-05  Bacteroides ovatus ATCC 8483
  6mlx-assembly3_C  TM=7.067E-01  e=1.758E-05  Treponema pallidum
  4oju-assembly1_D  TM=6.410E-01  e=1.171E-05  Pseudoflavonifractor capillosus ATCC 29799
  4h09-assembly2_B  TM=7.042E-01  e=7.292E-05  Eubacterium ventriosum ATCC 27560